Protein AF-A0A1I7SSM6-F1 (afdb_monomer_lite)

Secondary structure (DSSP, 8-state):
-----SHHHHHHHHHHHHHHHHHHHHHHHHHHHHHHHHHHHHHHHHHHHHHHHHHHHHHHHHHHHHHHHHHHHHHHHHHHHHT-TT--STHHHHHHHHHHHHHHHHHHHHHHHHHHHHHHHHHHHHHHHTT-------HHHHHHHHHT----B-TT-B-SSGGGBPTTEEEEEETTEEEEEE--BPTT-B-SSGGGBPTT-EEEEESSSSPPPEEE---GGGGGTEEEE--TT--EE-

Organism: Bursaphelenchus xylophilus (NCBI:txid6326)

Structure (mmCIF, N/CA/C/O backbone):
data_AF-A0A1I7SSM6-F1
#
_entry.id   AF-A0A1I7SSM6-F1
#
loop_
_atom_site.group_PDB
_atom_site.id
_atom_site.type_symbol
_atom_site.label_atom_id
_atom_site.label_alt_id
_atom_site.label_comp_id
_atom_site.label_asym_id
_atom_site.label_entity_id
_atom_site.label_seq_id
_atom_site.pdbx_PDB_ins_code
_atom_site.Cartn_x
_atom_site.Cartn_y
_atom_site.Cartn_z
_atom_site.occupancy
_atom_site.B_iso_or_equiv
_atom_site.auth_seq_id
_atom_site.auth_comp_id
_atom_site.auth_asym_id
_atom_site.auth_atom_id
_atom_site.pdbx_PDB_model_num
ATOM 1 N N . MET A 1 1 ? 73.522 35.238 -57.638 1.00 38.62 1 MET A N 1
ATOM 2 C CA . MET A 1 1 ? 72.335 35.509 -56.801 1.00 38.62 1 MET A CA 1
ATOM 3 C C . MET A 1 1 ? 71.438 34.287 -56.910 1.00 38.62 1 MET A C 1
ATOM 5 O O . MET A 1 1 ? 71.080 33.931 -58.020 1.00 38.62 1 MET A O 1
ATOM 9 N N . ASN A 1 2 ? 71.248 33.563 -55.804 1.00 40.09 2 ASN A N 1
ATOM 10 C CA . ASN A 1 2 ? 70.614 32.239 -55.760 1.00 40.09 2 ASN A CA 1
ATOM 11 C C . ASN A 1 2 ? 69.128 32.375 -55.390 1.00 40.09 2 ASN A C 1
ATOM 13 O O . ASN A 1 2 ? 68.819 32.710 -54.250 1.00 40.09 2 ASN A O 1
ATOM 17 N N . GLU A 1 3 ? 68.227 32.068 -56.324 1.00 48.81 3 GLU A N 1
ATOM 18 C CA . GLU A 1 3 ? 66.765 32.070 -56.141 1.00 48.81 3 GLU A CA 1
ATOM 19 C C . GLU A 1 3 ? 66.201 30.645 -55.972 1.00 48.81 3 GLU A C 1
ATOM 21 O O . GLU A 1 3 ? 65.310 30.228 -56.698 1.00 48.81 3 GLU A O 1
ATOM 26 N N . ASN A 1 4 ? 66.716 29.852 -55.027 1.00 52.53 4 ASN A N 1
ATOM 27 C CA . ASN A 1 4 ? 66.199 28.495 -54.768 1.00 52.53 4 ASN A CA 1
ATOM 28 C C . ASN A 1 4 ? 66.095 28.183 -53.267 1.00 52.53 4 ASN A C 1
ATOM 30 O O . ASN A 1 4 ? 66.588 27.160 -52.801 1.00 52.53 4 ASN A O 1
ATOM 34 N N . LEU A 1 5 ? 65.459 29.071 -52.495 1.00 51.00 5 LEU A N 1
ATOM 35 C CA . LEU A 1 5 ? 65.213 28.864 -51.060 1.00 51.00 5 LEU A CA 1
ATOM 36 C C . LEU A 1 5 ? 63.747 28.787 -50.555 1.00 51.00 5 LEU A C 1
ATOM 38 O O . LEU A 1 5 ? 63.600 28.712 -49.341 1.00 51.00 5 LEU A O 1
ATOM 42 N N . PRO A 1 6 ? 62.653 28.727 -51.356 1.00 53.62 6 PRO A N 1
ATOM 43 C CA . PRO A 1 6 ? 61.310 28.589 -50.771 1.00 53.62 6 PRO A CA 1
ATOM 44 C C . PRO A 1 6 ? 60.706 27.170 -50.827 1.00 53.62 6 PRO A C 1
ATOM 46 O O . PRO A 1 6 ? 59.636 26.951 -50.261 1.00 53.62 6 PRO A O 1
ATOM 49 N N . LEU A 1 7 ? 61.331 26.195 -51.503 1.00 50.06 7 LEU A N 1
ATOM 50 C CA . LEU A 1 7 ? 60.703 24.876 -51.701 1.00 50.06 7 LEU A CA 1
ATOM 51 C C . LEU A 1 7 ? 60.911 23.907 -50.523 1.00 50.06 7 LEU A C 1
ATOM 53 O O . LEU A 1 7 ? 60.037 23.091 -50.238 1.00 50.06 7 LEU A O 1
ATOM 57 N N . TYR A 1 8 ? 62.044 24.003 -49.820 1.00 47.47 8 TYR A N 1
ATOM 58 C CA . TYR A 1 8 ? 62.412 23.045 -48.769 1.00 47.47 8 TYR A CA 1
ATOM 59 C C . TYR A 1 8 ? 61.619 23.261 -47.468 1.00 47.47 8 TYR A C 1
ATOM 61 O O . TYR A 1 8 ? 61.160 22.296 -46.858 1.00 47.47 8 TYR A O 1
ATOM 69 N N . ASP A 1 9 ? 61.356 24.518 -47.095 1.00 49.53 9 ASP A N 1
ATOM 70 C CA . ASP A 1 9 ? 60.581 24.855 -45.890 1.00 49.53 9 ASP A CA 1
ATOM 71 C C . ASP A 1 9 ? 59.090 24.508 -46.015 1.00 49.53 9 ASP A C 1
ATOM 73 O O . ASP A 1 9 ? 58.447 24.152 -45.024 1.00 49.53 9 ASP A O 1
ATOM 77 N N . ARG A 1 10 ? 58.538 24.519 -47.236 1.00 51.97 10 ARG A N 1
ATOM 78 C CA . ARG A 1 10 ? 57.153 24.087 -47.489 1.00 51.97 10 ARG A CA 1
ATOM 79 C C . ARG A 1 10 ? 56.983 22.578 -47.303 1.00 51.97 10 ARG A C 1
ATOM 81 O O . ARG A 1 10 ? 56.059 22.143 -46.625 1.00 51.97 10 ARG A O 1
ATOM 88 N N . ILE A 1 11 ? 57.926 21.788 -47.819 1.00 51.75 11 ILE A N 1
ATOM 89 C CA . ILE A 1 11 ? 57.902 20.321 -47.708 1.00 51.75 11 ILE A CA 1
ATOM 90 C C . ILE A 1 11 ? 58.136 19.875 -46.251 1.00 51.75 11 ILE A C 1
ATOM 92 O O . ILE A 1 11 ? 57.480 18.946 -45.772 1.00 51.75 11 ILE A O 1
ATOM 96 N N . LEU A 1 12 ? 59.014 20.561 -45.507 1.00 46.94 12 LEU A N 1
ATOM 97 C CA . LEU A 1 12 ? 59.258 20.270 -44.087 1.00 46.94 12 LEU A CA 1
ATOM 98 C C . LEU A 1 12 ? 58.057 20.628 -43.188 1.00 46.94 12 LEU A C 1
ATOM 100 O O . LEU A 1 12 ? 57.810 19.944 -42.190 1.00 46.94 12 LEU A O 1
ATOM 104 N N . GLY A 1 13 ? 57.302 21.676 -43.539 1.00 55.00 13 GLY A N 1
ATOM 105 C CA . GLY A 1 13 ? 56.057 22.062 -42.867 1.00 55.00 13 GLY A CA 1
ATOM 106 C C . GLY A 1 13 ? 54.943 21.026 -43.041 1.00 55.00 13 GLY A C 1
ATOM 107 O O . GLY A 1 13 ? 54.320 20.620 -42.055 1.00 55.00 13 GLY A O 1
ATOM 108 N N . ASP A 1 14 ? 54.762 20.517 -44.260 1.00 52.28 14 ASP A N 1
ATOM 109 C CA . ASP A 1 14 ? 53.726 19.527 -44.581 1.00 52.28 14 ASP A CA 1
ATOM 110 C C . ASP A 1 14 ? 54.013 18.142 -43.964 1.00 52.28 14 ASP A C 1
ATOM 112 O O . ASP A 1 14 ? 53.099 17.467 -43.476 1.00 52.28 14 ASP A O 1
ATOM 116 N N . MET A 1 15 ? 55.284 17.729 -43.869 1.00 54.12 15 MET A N 1
ATOM 117 C CA . MET A 1 15 ? 55.660 16.491 -43.160 1.00 54.12 15 MET A CA 1
ATOM 118 C C . MET A 1 15 ? 55.430 16.572 -41.640 1.00 54.12 15 MET A C 1
ATOM 120 O O . MET A 1 15 ? 55.096 15.580 -40.983 1.00 54.12 15 MET A O 1
ATOM 124 N N . ARG A 1 16 ? 55.568 17.762 -41.045 1.00 56.22 16 ARG A N 1
ATOM 125 C CA . ARG A 1 16 ? 55.257 17.965 -39.623 1.00 56.22 16 ARG A CA 1
ATOM 126 C C . ARG A 1 16 ? 53.749 17.994 -39.391 1.00 56.22 16 ARG A C 1
ATOM 128 O O . ARG A 1 16 ? 53.272 17.320 -38.485 1.00 56.22 16 ARG A O 1
ATOM 135 N N . ALA A 1 17 ? 52.983 18.677 -40.238 1.00 58.75 17 ALA A N 1
ATOM 136 C CA . ALA A 1 17 ? 51.525 18.725 -40.120 1.00 58.75 17 ALA A CA 1
ATOM 137 C C . ALA A 1 17 ? 50.878 17.331 -40.245 1.00 58.75 17 ALA A C 1
ATOM 139 O O . ALA A 1 17 ? 50.005 16.970 -39.454 1.00 58.75 17 ALA A O 1
ATOM 140 N N . THR A 1 18 ? 51.353 16.509 -41.183 1.00 62.12 18 THR A N 1
ATOM 141 C CA . THR A 1 18 ? 50.859 15.134 -41.374 1.00 62.12 18 THR A CA 1
ATOM 142 C C . THR A 1 18 ? 51.219 14.205 -40.212 1.00 62.12 18 THR A C 1
ATOM 144 O O . THR A 1 18 ? 50.383 13.400 -39.795 1.00 62.12 18 THR A O 1
ATOM 147 N N . SER A 1 19 ? 52.408 14.348 -39.616 1.00 63.44 19 SER A N 1
ATOM 148 C CA . SER A 1 19 ? 52.792 13.557 -38.436 1.00 63.44 19 SER A CA 1
ATOM 149 C C . SER A 1 19 ? 51.998 13.939 -37.177 1.00 63.44 19 SER A C 1
ATOM 151 O O . SER A 1 19 ? 51.556 13.046 -36.451 1.00 63.44 19 SER A O 1
ATOM 153 N N . PHE A 1 20 ? 51.700 15.226 -36.957 1.00 65.44 20 PHE A N 1
ATOM 154 C CA . PHE A 1 20 ? 50.814 15.660 -35.867 1.00 65.44 20 PHE A CA 1
ATOM 155 C C . PHE A 1 20 ? 49.385 15.128 -36.023 1.00 65.44 20 PHE A C 1
ATOM 157 O O . PHE A 1 20 ? 48.813 14.623 -35.055 1.00 65.44 20 PHE A O 1
ATOM 164 N N . LEU A 1 21 ? 48.822 15.169 -37.234 1.00 67.62 21 LEU A N 1
ATOM 165 C CA . LEU A 1 21 ? 47.479 14.642 -37.495 1.00 67.62 21 LEU A CA 1
ATOM 166 C C . LEU A 1 21 ? 47.393 13.132 -37.248 1.00 67.62 21 LEU A C 1
ATOM 168 O O . LEU A 1 21 ? 46.422 12.670 -36.648 1.00 67.62 21 LEU A O 1
ATOM 172 N N . LEU A 1 22 ? 48.418 12.367 -37.635 1.00 67.56 22 LEU A N 1
ATOM 173 C CA . LEU A 1 22 ? 48.486 10.927 -37.378 1.00 67.56 22 LEU A CA 1
ATOM 174 C C . LEU A 1 22 ? 48.583 10.607 -35.882 1.00 67.56 22 LEU A C 1
ATOM 176 O O . LEU A 1 22 ? 47.880 9.715 -35.405 1.00 67.56 22 LEU A O 1
ATOM 180 N N . VAL A 1 23 ? 49.388 11.352 -35.120 1.00 68.62 23 VAL A N 1
ATOM 181 C CA . VAL A 1 23 ? 49.487 11.181 -33.660 1.00 68.62 23 VAL A CA 1
ATOM 182 C C . VAL A 1 23 ? 48.162 11.531 -32.976 1.00 68.62 23 VAL A C 1
ATOM 184 O O . VAL A 1 23 ? 47.699 10.773 -32.123 1.00 68.62 23 VAL A O 1
ATOM 187 N N . SER A 1 24 ? 47.492 12.615 -33.379 1.00 65.38 24 SER A N 1
ATOM 188 C CA . SER A 1 24 ? 46.163 12.966 -32.863 1.00 65.38 24 SER A CA 1
ATOM 189 C C . SER A 1 24 ? 45.103 11.908 -33.197 1.00 65.38 24 SER A C 1
ATOM 191 O O . SER A 1 24 ? 44.315 11.543 -32.323 1.00 65.38 24 SER A O 1
ATOM 193 N N . LEU A 1 25 ? 45.105 11.351 -34.413 1.00 64.81 25 LEU A N 1
ATOM 194 C CA . LEU A 1 25 ? 44.210 10.255 -34.809 1.00 64.81 25 LEU A CA 1
ATOM 195 C C . LEU A 1 25 ? 44.475 8.971 -34.014 1.00 64.81 25 LEU A C 1
ATOM 197 O O . LEU A 1 25 ? 43.527 8.329 -33.558 1.00 64.81 25 LEU A O 1
ATOM 201 N N . LEU A 1 26 ? 45.742 8.615 -33.791 1.00 64.75 26 LEU A N 1
ATOM 202 C CA . LEU A 1 26 ? 46.120 7.456 -32.980 1.00 64.75 26 LEU A CA 1
ATOM 203 C C . LEU A 1 26 ? 45.704 7.630 -31.514 1.00 64.75 26 LEU A C 1
ATOM 205 O O . LEU A 1 26 ? 45.136 6.706 -30.933 1.00 64.75 26 LEU A O 1
ATOM 209 N N . LEU A 1 27 ? 45.893 8.817 -30.931 1.00 59.47 27 LEU A N 1
ATOM 210 C CA . LEU A 1 27 ? 45.445 9.123 -29.567 1.00 59.47 27 LEU A CA 1
ATOM 211 C C . LEU A 1 27 ? 43.915 9.062 -29.429 1.00 59.47 27 LEU A C 1
ATOM 213 O O . LEU A 1 27 ? 43.407 8.563 -28.422 1.00 59.47 27 LEU A O 1
ATOM 217 N N . LEU A 1 28 ? 43.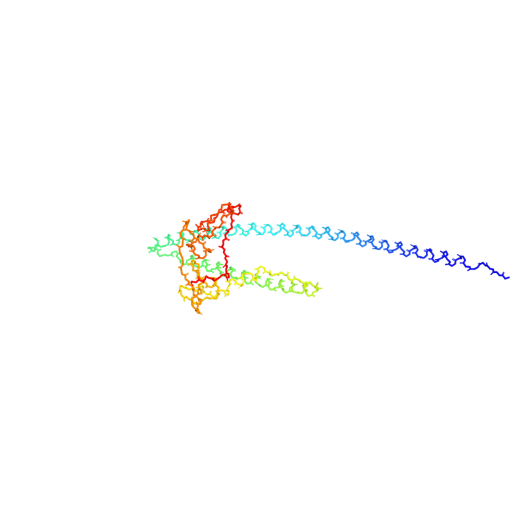161 9.501 -30.443 1.00 62.47 28 LEU A N 1
ATOM 218 C CA . LEU A 1 28 ? 41.701 9.355 -30.477 1.00 62.47 28 LEU A CA 1
ATOM 219 C C . LEU A 1 28 ? 41.271 7.882 -30.595 1.00 62.47 28 LEU A C 1
ATOM 221 O O . LEU A 1 28 ? 40.358 7.451 -29.885 1.00 62.47 28 LEU A O 1
ATOM 225 N N . PHE A 1 29 ? 41.951 7.087 -31.425 1.00 59.59 29 PHE A N 1
ATOM 226 C CA . PHE A 1 29 ? 41.673 5.655 -31.587 1.00 59.59 29 PHE A CA 1
ATOM 227 C C . PHE A 1 29 ? 41.988 4.834 -30.327 1.00 59.59 29 PHE A C 1
ATOM 229 O O . PHE A 1 29 ? 41.209 3.948 -29.956 1.00 59.59 29 PHE A O 1
ATOM 236 N N . VAL A 1 30 ? 43.102 5.126 -29.647 1.00 63.31 30 VAL A N 1
ATOM 237 C CA . VAL A 1 30 ? 43.490 4.471 -28.386 1.00 63.31 30 VAL A CA 1
ATOM 238 C C . VAL A 1 30 ? 42.480 4.803 -27.281 1.00 63.31 30 VAL A C 1
ATOM 240 O O . VAL A 1 30 ? 41.946 3.884 -26.653 1.00 63.31 30 VAL A O 1
ATOM 243 N N . ASN A 1 31 ? 42.100 6.078 -27.134 1.00 62.03 31 ASN A N 1
ATOM 244 C CA . ASN A 1 31 ? 41.061 6.505 -26.189 1.00 62.03 31 ASN A CA 1
ATOM 245 C C . ASN A 1 31 ? 39.686 5.875 -26.483 1.00 62.03 31 ASN A C 1
ATOM 247 O O . ASN A 1 31 ? 38.943 5.529 -25.561 1.00 62.03 31 ASN A O 1
ATOM 251 N N . GLY A 1 32 ? 39.332 5.685 -27.758 1.00 67.44 32 GLY A N 1
ATOM 252 C CA . GLY A 1 32 ? 38.097 5.009 -28.160 1.00 67.44 32 GLY A CA 1
ATOM 253 C C . GLY A 1 32 ? 38.053 3.534 -27.740 1.00 67.44 32 GLY A C 1
ATOM 254 O O . GLY A 1 32 ? 37.030 3.062 -27.234 1.00 67.44 32 GLY A O 1
ATOM 255 N N . LYS A 1 33 ? 39.170 2.807 -27.882 1.00 70.44 33 LYS A N 1
ATOM 256 C CA . LYS A 1 33 ? 39.272 1.394 -27.474 1.00 70.44 33 LYS A CA 1
ATOM 257 C C . LYS A 1 33 ? 39.209 1.216 -25.956 1.00 70.44 33 LYS A C 1
ATOM 259 O O . LYS A 1 33 ? 38.546 0.286 -25.492 1.00 70.44 33 LYS A O 1
ATOM 264 N N . GLU A 1 34 ? 39.843 2.092 -25.177 1.00 72.56 34 GLU A N 1
ATOM 265 C CA . GLU A 1 34 ? 39.750 2.045 -23.710 1.00 72.56 34 GLU A CA 1
ATOM 266 C C . GLU A 1 34 ? 38.336 2.343 -23.208 1.00 72.56 34 GLU A C 1
ATOM 268 O O . GLU A 1 34 ? 37.818 1.607 -22.365 1.00 72.56 34 GLU A O 1
ATOM 273 N N . ARG A 1 35 ? 37.660 3.343 -23.792 1.00 73.00 35 ARG A N 1
ATOM 274 C CA . ARG A 1 35 ? 36.251 3.643 -23.490 1.00 73.00 35 ARG A CA 1
ATOM 275 C C . ARG A 1 35 ? 35.320 2.479 -23.823 1.00 73.00 35 ARG A C 1
ATOM 277 O O . ARG A 1 35 ? 34.398 2.198 -23.065 1.00 73.00 35 ARG A O 1
ATOM 284 N N . GLN A 1 36 ? 35.562 1.753 -24.915 1.00 75.06 36 GLN A N 1
ATOM 285 C CA . GLN A 1 36 ? 34.777 0.552 -25.217 1.00 75.06 36 GLN A CA 1
ATOM 286 C C . GLN A 1 36 ? 35.022 -0.585 -24.215 1.00 75.06 36 GLN A C 1
ATOM 288 O O . GLN A 1 36 ? 34.078 -1.293 -23.856 1.00 75.06 36 GLN A O 1
ATOM 293 N N . LYS A 1 37 ? 36.262 -0.774 -23.745 1.00 79.75 37 LYS A N 1
ATOM 294 C CA . LYS A 1 37 ? 36.580 -1.774 -22.712 1.00 79.75 37 LYS A CA 1
ATOM 295 C C . LYS A 1 37 ? 35.926 -1.423 -21.373 1.00 79.75 37 LYS A C 1
ATOM 297 O O . LYS A 1 37 ? 35.321 -2.300 -20.754 1.00 79.75 37 LYS A O 1
ATOM 302 N N . SER A 1 38 ? 35.986 -0.159 -20.952 1.00 77.06 38 SER A N 1
ATOM 303 C CA . SER A 1 38 ? 35.349 0.292 -19.711 1.00 77.06 38 SER A CA 1
ATOM 304 C C . SER A 1 38 ? 33.823 0.215 -19.787 1.00 77.06 38 SER A C 1
ATOM 306 O O . SER A 1 38 ? 33.202 -0.248 -18.834 1.00 77.06 38 SER A O 1
ATOM 308 N N . LEU A 1 39 ? 33.215 0.535 -20.936 1.00 77.12 39 LEU A N 1
ATOM 309 C CA . LEU A 1 39 ? 31.772 0.386 -21.155 1.00 77.12 39 LEU A CA 1
ATOM 310 C C . LEU A 1 39 ? 31.319 -1.083 -21.077 1.00 77.12 39 LEU A C 1
ATOM 312 O O . LEU A 1 39 ? 30.299 -1.383 -20.458 1.00 77.12 39 LEU A O 1
ATOM 316 N N . LYS A 1 40 ? 32.084 -2.013 -21.670 1.00 83.19 40 LYS A N 1
ATOM 317 C CA . LYS A 1 40 ? 31.815 -3.458 -21.564 1.00 83.19 40 LYS A CA 1
ATOM 318 C C . LYS A 1 40 ? 31.910 -3.934 -20.115 1.00 83.19 40 LYS A C 1
ATOM 320 O O . LYS A 1 40 ? 31.009 -4.626 -19.654 1.00 83.19 40 LYS A O 1
ATOM 325 N N . SER A 1 41 ? 32.952 -3.515 -19.394 1.00 83.88 41 SER A N 1
ATOM 326 C CA . SER A 1 41 ? 33.132 -3.834 -17.972 1.00 83.88 41 SER A CA 1
ATOM 327 C C . SER A 1 41 ? 31.974 -3.307 -17.113 1.00 83.88 41 SER A C 1
ATOM 329 O O . SER A 1 41 ? 31.383 -4.056 -16.335 1.00 83.88 41 SER A O 1
ATOM 331 N N . LEU A 1 42 ? 31.567 -2.050 -17.324 1.00 84.00 42 LEU A N 1
ATOM 332 C CA . LEU A 1 42 ? 30.447 -1.428 -16.618 1.00 84.00 42 LEU A CA 1
ATOM 333 C C . LEU A 1 42 ? 29.119 -2.149 -16.899 1.00 84.00 42 LEU A C 1
ATOM 335 O O . LEU A 1 42 ? 28.322 -2.353 -15.987 1.00 84.00 42 LEU A O 1
ATOM 339 N N . LYS A 1 43 ? 28.889 -2.587 -18.144 1.00 85.19 43 LYS A N 1
ATOM 340 C CA . LYS A 1 43 ? 27.699 -3.366 -18.520 1.00 85.19 43 LYS A CA 1
ATOM 341 C C . LYS A 1 43 ? 27.657 -4.719 -17.804 1.00 85.19 43 LYS A C 1
ATOM 343 O O . LYS A 1 43 ? 26.596 -5.121 -17.332 1.00 85.19 43 LYS A O 1
ATOM 348 N N . THR A 1 44 ? 28.800 -5.391 -17.667 1.00 88.56 44 THR A N 1
ATOM 349 C CA . THR A 1 44 ? 28.907 -6.640 -16.898 1.00 88.56 44 THR A CA 1
ATOM 350 C C . THR A 1 44 ? 28.608 -6.414 -15.416 1.00 88.56 44 THR A C 1
ATOM 352 O O . THR A 1 44 ? 27.835 -7.171 -14.833 1.00 88.56 44 THR A O 1
ATOM 355 N N . GLN A 1 45 ? 29.142 -5.343 -14.818 1.00 88.12 45 GLN A N 1
ATOM 356 C CA . GLN A 1 45 ? 28.845 -4.978 -13.426 1.00 88.12 45 GLN A CA 1
ATOM 357 C C . GLN A 1 45 ? 27.362 -4.644 -13.218 1.00 88.12 45 GLN A C 1
ATOM 359 O O . GLN A 1 45 ? 26.772 -5.051 -12.220 1.00 88.12 45 GLN A O 1
ATOM 364 N N . L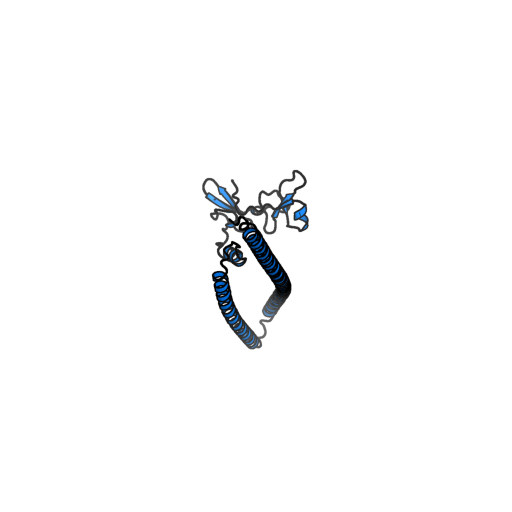EU A 1 46 ? 26.736 -3.939 -14.166 1.00 85.75 46 LEU A N 1
ATOM 365 C CA . LEU A 1 46 ? 25.313 -3.607 -14.107 1.00 85.75 46 LEU A CA 1
ATOM 366 C C . LEU A 1 46 ? 24.439 -4.870 -14.122 1.00 85.75 46 LEU A C 1
ATOM 368 O O . LEU A 1 46 ? 23.499 -4.972 -13.336 1.00 85.75 46 LEU A O 1
ATOM 372 N N . ASN A 1 47 ? 24.772 -5.836 -14.982 1.00 87.44 47 ASN A N 1
ATOM 373 C CA . ASN A 1 47 ? 24.068 -7.116 -15.044 1.00 87.44 47 ASN A CA 1
ATOM 374 C C . ASN A 1 47 ? 24.235 -7.907 -13.741 1.00 87.44 47 ASN A C 1
ATOM 376 O O . ASN A 1 47 ? 23.242 -8.355 -13.182 1.00 87.44 47 ASN A O 1
ATOM 380 N N . GLN A 1 48 ? 25.452 -7.974 -13.192 1.00 88.62 48 GLN A N 1
ATOM 381 C CA . GLN A 1 48 ? 25.687 -8.622 -11.898 1.00 88.62 48 GLN A CA 1
ATOM 382 C C . GLN A 1 48 ? 24.859 -7.988 -10.776 1.00 88.62 48 GLN A C 1
ATOM 384 O O . GLN A 1 48 ? 24.240 -8.703 -9.999 1.00 88.62 48 GLN A O 1
ATOM 389 N N . ILE A 1 49 ? 24.798 -6.653 -10.703 1.00 87.12 49 ILE A N 1
ATOM 390 C CA . ILE A 1 49 ? 23.981 -5.946 -9.703 1.00 87.12 49 ILE A CA 1
ATOM 391 C C . ILE A 1 49 ? 22.492 -6.250 -9.892 1.00 87.12 49 ILE A C 1
ATOM 393 O O . ILE A 1 49 ? 21.770 -6.406 -8.905 1.00 87.12 49 ILE A O 1
ATOM 397 N N . LYS A 1 50 ? 22.025 -6.327 -11.142 1.00 90.75 50 LYS A N 1
ATOM 398 C CA . LYS A 1 50 ? 20.638 -6.668 -11.459 1.00 90.75 50 LYS A CA 1
ATOM 399 C C . LYS A 1 50 ? 20.283 -8.066 -10.941 1.00 90.75 50 LYS A C 1
ATOM 401 O O . LYS A 1 50 ? 19.287 -8.195 -10.228 1.00 90.75 50 LYS A O 1
ATOM 406 N N . ASP A 1 51 ? 21.125 -9.059 -11.208 1.00 91.38 51 ASP A N 1
ATOM 407 C CA . ASP A 1 51 ? 20.929 -10.439 -10.744 1.00 91.38 51 ASP A CA 1
ATOM 408 C C . ASP A 1 51 ? 20.921 -10.512 -9.205 1.00 91.38 51 ASP A C 1
ATOM 410 O O . ASP A 1 51 ? 20.076 -11.165 -8.586 1.00 91.38 51 ASP A O 1
ATOM 414 N N . ASP A 1 52 ? 21.805 -9.744 -8.564 1.00 90.81 52 ASP A N 1
ATOM 415 C CA . ASP A 1 52 ? 21.906 -9.637 -7.108 1.00 90.81 52 ASP A CA 1
ATOM 416 C C . ASP A 1 52 ? 20.638 -9.036 -6.467 1.00 90.81 52 ASP A C 1
ATOM 418 O O . ASP A 1 52 ? 20.220 -9.430 -5.369 1.00 90.81 52 ASP A O 1
ATOM 422 N N . ILE A 1 53 ? 20.009 -8.068 -7.144 1.00 88.75 53 ILE A N 1
ATOM 423 C CA . ILE A 1 53 ? 18.737 -7.459 -6.732 1.00 88.75 53 ILE A CA 1
ATOM 424 C C . ILE A 1 53 ? 17.592 -8.460 -6.882 1.00 88.75 53 ILE A C 1
ATOM 426 O O . ILE A 1 53 ? 16.789 -8.597 -5.954 1.00 88.75 53 ILE A O 1
ATOM 430 N N . GLU A 1 54 ? 17.518 -9.177 -8.003 1.00 89.62 54 GLU A N 1
ATOM 431 C CA . GLU A 1 54 ? 16.488 -10.195 -8.238 1.00 89.62 54 GLU A CA 1
ATOM 432 C C . GLU A 1 54 ? 16.554 -11.311 -7.184 1.00 89.62 54 GLU A C 1
ATOM 434 O O . GLU A 1 54 ? 15.530 -11.666 -6.583 1.00 89.62 54 GLU A O 1
ATOM 439 N N . LEU A 1 55 ? 17.761 -11.772 -6.842 1.00 93.31 55 LEU A N 1
ATOM 440 C CA . LEU A 1 55 ? 17.973 -12.763 -5.787 1.00 93.31 55 LEU A CA 1
ATOM 441 C C . LEU A 1 55 ? 17.519 -12.250 -4.409 1.00 93.31 55 LEU A C 1
ATOM 443 O O . LEU A 1 55 ? 16.818 -12.951 -3.668 1.00 93.31 55 LEU A O 1
ATOM 447 N N . LYS A 1 56 ? 17.871 -11.006 -4.055 1.00 91.44 56 LYS A N 1
ATOM 448 C CA . LYS A 1 56 ? 17.457 -10.384 -2.782 1.00 91.44 56 LYS A CA 1
ATOM 449 C C . LYS A 1 56 ? 15.943 -10.182 -2.707 1.00 91.44 56 LYS A C 1
ATOM 451 O O . LYS A 1 56 ? 15.361 -10.396 -1.641 1.00 91.44 56 LYS A O 1
ATOM 456 N N . LEU A 1 57 ? 15.292 -9.823 -3.814 1.00 89.62 57 LEU A N 1
ATOM 457 C CA . LEU A 1 57 ? 13.834 -9.701 -3.894 1.00 89.62 57 LEU A CA 1
ATOM 458 C C . LEU A 1 57 ? 13.137 -11.052 -3.715 1.00 89.62 57 LEU A C 1
ATOM 460 O O . LEU A 1 57 ? 12.149 -11.129 -2.982 1.00 89.62 57 LEU A O 1
ATOM 464 N N . SER A 1 58 ? 13.665 -12.116 -4.323 1.00 91.06 58 SER A N 1
ATOM 465 C CA . SER A 1 58 ? 13.157 -13.478 -4.124 1.00 91.06 58 SER A CA 1
ATOM 466 C C . SER A 1 58 ? 13.250 -13.899 -2.651 1.00 91.06 58 SER A C 1
ATOM 468 O O . SER A 1 58 ? 12.257 -14.311 -2.043 1.00 91.06 58 SER A O 1
ATOM 470 N N . ARG A 1 59 ? 14.402 -13.655 -2.011 1.00 93.06 59 ARG A N 1
ATOM 471 C CA . ARG A 1 59 ? 14.596 -13.937 -0.580 1.00 93.06 59 ARG A CA 1
ATOM 472 C C . ARG A 1 59 ? 13.658 -13.126 0.319 1.00 93.06 59 ARG A C 1
ATOM 474 O O . ARG A 1 59 ? 13.131 -13.664 1.290 1.00 93.06 59 ARG A O 1
ATOM 481 N N . LEU A 1 60 ? 13.408 -11.855 -0.002 1.00 90.19 60 LEU A N 1
ATOM 482 C CA . LEU A 1 60 ? 12.448 -11.018 0.728 1.00 90.19 60 LEU A CA 1
ATOM 483 C C . LEU A 1 60 ? 11.012 -11.539 0.610 1.00 90.19 60 LEU A C 1
ATOM 485 O O . LEU A 1 60 ? 10.291 -11.545 1.609 1.00 90.19 60 LEU A O 1
ATOM 489 N N . LYS A 1 61 ? 10.593 -11.999 -0.576 1.00 92.69 61 LYS A N 1
ATOM 490 C CA . LYS A 1 61 ? 9.278 -12.635 -0.762 1.00 92.69 61 LYS A CA 1
ATOM 491 C C . LYS A 1 61 ? 9.151 -13.892 0.101 1.00 92.69 61 LYS A C 1
ATOM 493 O O . LYS A 1 61 ? 8.146 -14.037 0.793 1.00 92.69 61 LYS A O 1
ATOM 498 N N . SER A 1 62 ? 10.186 -14.734 0.126 1.00 91.56 62 SER A N 1
ATOM 499 C CA . SER A 1 62 ? 10.229 -15.933 0.974 1.00 91.56 62 SER A CA 1
ATOM 500 C C . SER A 1 62 ? 10.091 -15.590 2.460 1.00 91.56 62 SER A C 1
ATOM 502 O O . SER A 1 62 ? 9.210 -16.120 3.130 1.00 91.56 62 SER A O 1
ATOM 504 N N . LEU A 1 63 ? 10.891 -14.644 2.967 1.00 90.50 63 LEU A N 1
ATOM 505 C CA . LEU A 1 63 ? 10.830 -14.212 4.371 1.00 90.50 63 LEU A CA 1
ATOM 506 C C . LEU A 1 63 ? 9.470 -13.606 4.740 1.00 90.50 63 LEU A C 1
ATOM 508 O O . LEU A 1 63 ? 8.980 -13.786 5.852 1.00 90.50 63 LEU A O 1
ATOM 512 N N . ARG A 1 64 ? 8.827 -12.890 3.811 1.00 91.25 64 ARG A N 1
ATOM 513 C CA . ARG A 1 64 ? 7.492 -12.325 4.036 1.00 91.25 64 ARG A CA 1
ATOM 514 C C . ARG A 1 64 ? 6.432 -13.412 4.188 1.00 91.25 64 ARG A C 1
ATOM 516 O O . ARG A 1 64 ? 5.521 -13.251 4.996 1.00 91.25 64 ARG A O 1
ATOM 523 N N . ASN A 1 65 ? 6.548 -14.494 3.423 1.00 90.62 65 ASN A N 1
ATOM 524 C CA . ASN A 1 65 ? 5.666 -15.647 3.555 1.00 90.62 65 ASN A CA 1
ATOM 525 C C . ASN A 1 65 ? 5.925 -16.389 4.869 1.00 90.62 65 ASN A C 1
ATOM 527 O O . ASN A 1 65 ? 4.971 -16.665 5.583 1.00 90.62 65 ASN A O 1
ATOM 531 N N . GLU A 1 66 ? 7.187 -16.585 5.253 1.00 92.88 66 GLU A N 1
ATOM 532 C CA . GLU A 1 66 ? 7.550 -17.187 6.543 1.00 92.88 66 GLU A CA 1
ATOM 533 C C . GLU A 1 66 ? 6.974 -16.395 7.732 1.00 92.88 66 GLU A C 1
ATOM 535 O O . GLU A 1 66 ? 6.383 -16.975 8.637 1.00 92.88 66 GLU A O 1
ATOM 540 N N . ILE A 1 67 ? 7.034 -15.056 7.698 1.00 90.44 67 ILE A N 1
ATOM 541 C CA . ILE A 1 67 ? 6.404 -14.199 8.720 1.00 90.44 67 ILE A CA 1
ATOM 542 C C . ILE A 1 67 ? 4.881 -14.379 8.753 1.00 90.44 67 ILE A C 1
ATOM 544 O O . ILE A 1 67 ? 4.291 -14.380 9.833 1.00 90.44 67 ILE A O 1
ATOM 548 N N . ARG A 1 68 ? 4.222 -14.509 7.594 1.00 90.50 68 ARG A N 1
ATOM 549 C CA . ARG A 1 68 ? 2.770 -14.751 7.547 1.00 90.50 68 ARG A CA 1
ATOM 550 C C . ARG A 1 68 ? 2.418 -16.088 8.189 1.00 90.50 68 ARG A C 1
ATOM 552 O O . ARG A 1 68 ? 1.511 -16.110 9.015 1.00 90.50 68 ARG A O 1
ATOM 559 N N . THR A 1 69 ? 3.156 -17.145 7.860 1.00 90.75 69 THR A N 1
ATOM 560 C CA . THR A 1 69 ? 2.963 -18.478 8.441 1.00 90.75 69 THR A CA 1
ATOM 561 C C . THR A 1 69 ? 3.187 -18.452 9.951 1.00 90.75 69 THR A C 1
ATOM 563 O O . THR A 1 69 ? 2.303 -18.847 10.703 1.00 90.75 69 THR A O 1
ATOM 566 N N . LEU A 1 70 ? 4.297 -17.868 10.416 1.00 89.06 70 LEU A N 1
ATOM 567 C CA . LEU A 1 70 ? 4.590 -17.745 11.847 1.00 89.06 70 LEU A CA 1
ATOM 568 C C . LEU A 1 70 ? 3.531 -16.926 12.597 1.00 89.06 70 LEU A C 1
ATOM 570 O O . LEU A 1 70 ? 3.178 -17.266 13.721 1.00 89.06 70 LEU A O 1
ATOM 574 N N . ASN A 1 71 ? 2.990 -15.865 11.994 1.00 86.19 71 ASN A N 1
ATOM 575 C CA . ASN A 1 71 ? 1.909 -15.087 12.605 1.00 86.19 71 ASN A CA 1
ATOM 576 C C . ASN A 1 71 ? 0.590 -15.871 12.676 1.00 86.19 71 ASN A C 1
ATOM 578 O O . ASN A 1 71 ? -0.142 -15.729 13.655 1.00 86.19 71 ASN A O 1
ATOM 582 N N . GLN A 1 72 ? 0.282 -16.693 11.670 1.00 87.19 72 GLN A N 1
ATOM 583 C CA . GLN A 1 72 ? -0.874 -17.592 11.710 1.00 87.19 72 GLN A CA 1
ATOM 584 C C . GLN A 1 72 ? -0.706 -18.664 12.794 1.00 87.19 72 GLN A C 1
ATOM 586 O O . GLN A 1 72 ? -1.621 -18.865 13.588 1.00 87.19 72 GLN A O 1
ATOM 591 N N . GLU A 1 73 ? 0.471 -19.284 12.897 1.00 87.44 73 GLU A N 1
ATOM 592 C CA . GLU A 1 73 ? 0.793 -20.237 13.966 1.00 87.44 73 GLU A CA 1
ATOM 593 C C . GLU A 1 73 ? 0.706 -19.599 15.356 1.00 87.44 73 GLU A C 1
ATOM 595 O O . GLU A 1 73 ? 0.187 -20.209 16.288 1.00 87.44 73 GLU A O 1
ATOM 600 N N . LEU A 1 74 ? 1.168 -18.354 15.506 1.00 85.06 74 LEU A N 1
ATOM 601 C CA . LEU A 1 74 ? 1.090 -17.614 16.765 1.00 85.06 74 LEU A CA 1
ATOM 602 C C . LEU A 1 74 ? -0.367 -17.315 17.141 1.00 85.06 74 LEU A C 1
ATOM 604 O O . LEU A 1 74 ? -0.739 -17.477 18.301 1.00 85.06 74 LEU A O 1
ATOM 608 N N . LYS A 1 75 ? -1.213 -16.956 16.166 1.00 82.44 75 LYS A N 1
ATOM 609 C 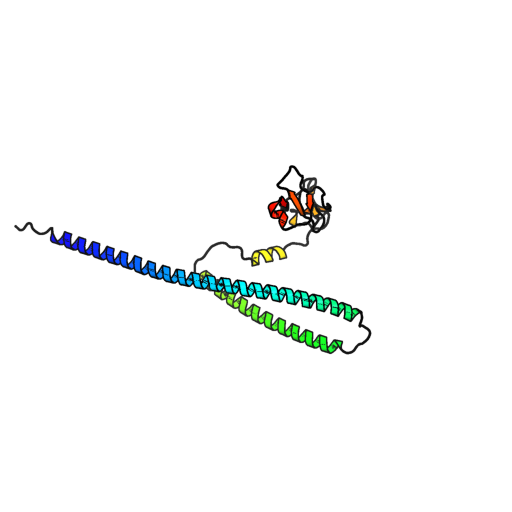CA . LYS A 1 75 ? -2.652 -16.768 16.390 1.00 82.44 75 LYS A CA 1
ATOM 610 C C . LYS A 1 75 ? -3.326 -18.071 16.840 1.00 82.44 75 LYS A C 1
ATOM 612 O O . LYS A 1 75 ? -4.011 -18.064 17.857 1.00 82.44 75 LYS A O 1
ATOM 617 N N . LEU A 1 76 ? -3.056 -19.183 16.153 1.00 82.69 76 LEU A N 1
ATOM 618 C CA . LEU A 1 76 ? -3.582 -20.506 16.515 1.00 82.69 76 LEU A CA 1
ATOM 619 C C . LEU A 1 76 ? -3.080 -20.977 17.887 1.00 82.69 76 LEU A C 1
ATOM 621 O O . LEU A 1 76 ? -3.829 -21.594 18.640 1.00 82.69 76 LEU A O 1
ATOM 625 N N . ASN A 1 77 ? -1.827 -20.685 18.241 1.00 76.38 77 ASN A N 1
ATOM 626 C CA . ASN A 1 77 ? -1.283 -21.016 19.556 1.00 76.38 77 ASN A CA 1
ATOM 627 C C . ASN A 1 77 ? -1.886 -20.155 20.666 1.00 76.38 77 ASN A C 1
ATOM 629 O O . ASN A 1 77 ? -2.172 -20.699 21.723 1.00 76.38 77 ASN A O 1
ATOM 633 N N . ASN A 1 78 ? -2.141 -18.866 20.434 1.00 75.62 78 ASN A N 1
ATOM 634 C CA . ASN A 1 78 ? -2.838 -18.013 21.402 1.00 75.62 78 ASN A CA 1
ATOM 635 C C . ASN A 1 78 ? -4.297 -18.454 21.602 1.00 75.62 78 ASN A C 1
ATOM 637 O O . ASN A 1 78 ? -4.785 -18.452 22.729 1.00 75.62 78 ASN A O 1
ATOM 641 N N . GLU A 1 79 ? -4.985 -18.870 20.533 1.00 71.56 79 GLU A N 1
ATOM 642 C CA . GLU A 1 79 ? -6.327 -19.463 20.621 1.00 71.56 79 GLU A CA 1
ATOM 643 C C . GLU A 1 79 ? -6.294 -20.792 21.402 1.00 71.56 79 GLU A C 1
ATOM 645 O O . GLU A 1 79 ? -7.123 -21.014 22.283 1.00 71.56 79 GLU A O 1
ATOM 650 N N . LYS A 1 80 ? -5.274 -21.637 21.183 1.00 68.06 80 LYS A N 1
ATOM 651 C CA . LYS A 1 80 ? -5.034 -22.845 21.995 1.00 68.06 80 LYS A CA 1
ATOM 652 C C . LYS A 1 80 ? -4.655 -22.536 23.449 1.00 68.06 80 LYS A C 1
ATOM 654 O O . LYS A 1 80 ? -5.003 -23.321 24.324 1.00 68.06 80 LYS A O 1
ATOM 659 N N . GLU A 1 81 ? -3.959 -21.432 23.723 1.00 59.59 81 GLU A N 1
ATOM 660 C CA . GLU A 1 81 ? -3.574 -21.003 25.078 1.00 59.59 81 GLU A CA 1
ATOM 661 C C . GLU A 1 81 ? -4.785 -20.451 25.851 1.00 59.59 81 GLU A C 1
ATOM 663 O O . GLU A 1 81 ? -4.946 -20.764 27.028 1.00 59.59 81 GLU A O 1
ATOM 668 N N . MET A 1 82 ? -5.705 -19.744 25.179 1.00 56.53 82 MET A N 1
ATOM 669 C CA . MET A 1 82 ? -7.007 -19.351 25.746 1.00 56.53 82 MET A CA 1
ATOM 670 C C . MET A 1 82 ? -7.861 -20.564 26.152 1.00 56.53 82 MET A C 1
ATOM 672 O O . MET A 1 82 ? -8.565 -20.502 27.156 1.00 56.53 82 MET A O 1
ATOM 676 N N . LEU A 1 83 ? -7.734 -21.689 25.438 1.00 55.78 83 LEU A N 1
ATOM 677 C CA . LEU A 1 83 ? -8.356 -22.976 25.782 1.00 55.78 83 LEU A CA 1
ATOM 678 C C . LEU A 1 83 ? -7.577 -23.795 26.839 1.00 55.78 83 LEU A C 1
ATOM 680 O O . LEU A 1 83 ? -8.126 -24.746 27.387 1.00 55.78 83 LEU A O 1
ATOM 684 N N . ARG A 1 84 ? -6.315 -23.452 27.149 1.00 49.06 84 ARG A N 1
ATOM 685 C CA . ARG A 1 84 ? -5.416 -24.209 28.054 1.00 49.06 84 ARG A CA 1
ATOM 686 C C . ARG A 1 84 ? -5.016 -23.470 29.336 1.00 49.06 84 ARG A C 1
ATOM 688 O O . ARG A 1 84 ? -4.071 -23.883 30.006 1.00 49.06 84 ARG A O 1
ATOM 695 N N . ASN A 1 85 ? -5.763 -22.457 29.766 1.00 49.50 85 ASN A N 1
ATOM 696 C CA . ASN A 1 85 ? -5.579 -21.835 31.088 1.00 49.50 85 ASN A CA 1
ATOM 697 C C . ASN A 1 85 ? -6.114 -22.694 32.260 1.00 49.50 85 ASN A C 1
ATOM 699 O O . ASN A 1 85 ? -6.651 -22.166 33.228 1.00 49.50 85 ASN A O 1
ATOM 703 N N . VAL A 1 86 ? -5.924 -24.018 32.194 1.00 53.03 86 VAL A N 1
ATOM 704 C CA . VAL A 1 86 ? -6.192 -24.958 33.298 1.00 53.03 86 VAL A CA 1
ATOM 705 C C . VAL A 1 86 ? -4.914 -25.580 33.876 1.00 53.03 86 VAL A C 1
ATOM 707 O O . VAL A 1 86 ? -4.960 -26.062 35.001 1.00 53.03 86 VAL A O 1
ATOM 710 N N . THR A 1 87 ? -3.737 -25.518 33.239 1.00 44.94 87 THR A N 1
ATOM 711 C CA . THR A 1 87 ? -2.541 -26.159 33.833 1.00 44.94 87 THR A CA 1
ATOM 712 C C . THR A 1 87 ? -1.268 -25.314 33.775 1.00 44.94 87 THR A C 1
ATOM 714 O O . THR A 1 87 ? -0.570 -25.171 32.773 1.00 44.94 87 THR A O 1
ATOM 717 N N . ILE A 1 88 ? -0.971 -24.745 34.941 1.00 55.03 88 ILE A N 1
ATOM 718 C CA . ILE A 1 88 ? 0.169 -23.902 35.288 1.00 55.03 88 ILE A CA 1
ATOM 719 C C . ILE A 1 88 ? 1.398 -24.793 35.543 1.00 55.03 88 ILE A C 1
ATOM 721 O O . ILE A 1 88 ? 1.469 -25.421 36.590 1.00 55.03 88 ILE A O 1
ATOM 725 N N . SER A 1 89 ? 2.390 -24.811 34.640 1.00 51.69 89 SER A N 1
ATOM 726 C CA . SER A 1 89 ? 3.821 -25.004 34.999 1.00 51.69 89 SER A CA 1
ATOM 727 C C . SER A 1 89 ? 4.814 -24.786 33.836 1.00 51.69 89 SER A C 1
ATOM 729 O O . SER A 1 89 ? 5.933 -24.334 34.078 1.00 51.69 89 SER A O 1
ATOM 731 N N . GLU A 1 90 ? 4.427 -24.965 32.565 1.00 53.59 90 GLU A N 1
ATOM 732 C CA . GLU A 1 90 ? 5.370 -24.882 31.421 1.00 53.59 90 GLU A CA 1
ATOM 733 C C . GLU A 1 90 ? 5.674 -23.445 30.914 1.00 53.59 90 GLU A C 1
ATOM 735 O O . GLU A 1 90 ? 6.680 -23.192 30.239 1.00 53.59 90 GLU A O 1
ATOM 740 N N . SER A 1 91 ? 4.861 -22.452 31.299 1.00 57.22 91 SER A N 1
ATOM 741 C CA . SER A 1 91 ? 4.889 -21.070 30.769 1.00 57.22 91 SER A CA 1
ATOM 742 C C . SER A 1 91 ? 6.179 -20.279 31.080 1.00 57.22 91 SER A C 1
ATOM 744 O O . SER A 1 91 ? 6.586 -19.393 30.318 1.00 57.22 91 SER A O 1
ATOM 746 N N . LYS A 1 92 ? 6.891 -20.589 32.176 1.00 58.56 92 LYS A N 1
ATOM 747 C CA . LYS A 1 92 ? 8.086 -19.818 32.591 1.00 58.56 92 LYS A CA 1
ATOM 748 C C . LYS A 1 92 ? 9.315 -20.105 31.714 1.00 58.56 92 LYS A C 1
ATOM 750 O O . LYS A 1 92 ? 10.078 -19.185 31.401 1.00 58.56 92 LYS A O 1
ATOM 755 N N . GLY A 1 93 ? 9.493 -21.352 31.269 1.00 61.22 93 GLY A N 1
ATOM 756 C CA . GLY A 1 93 ? 10.629 -21.763 30.435 1.00 61.22 93 GLY A CA 1
ATOM 757 C C . GLY A 1 93 ? 10.551 -21.214 29.009 1.00 61.22 93 GLY A C 1
ATOM 758 O O . GLY A 1 93 ? 11.553 -20.738 28.464 1.00 61.22 93 GLY A O 1
ATOM 759 N N . PHE A 1 94 ? 9.350 -21.206 28.426 1.00 67.50 94 PHE A N 1
ATOM 760 C CA . PHE A 1 94 ? 9.110 -20.666 27.089 1.00 67.50 94 PHE A CA 1
ATOM 761 C C . PHE A 1 94 ? 9.329 -19.149 27.040 1.00 67.50 94 PHE A C 1
ATOM 763 O O . PHE A 1 94 ? 10.093 -18.659 26.203 1.00 67.50 94 PHE A O 1
ATOM 770 N N . LYS A 1 95 ? 8.784 -18.406 28.015 1.00 68.12 95 LYS A N 1
ATOM 771 C CA . LYS A 1 95 ? 8.985 -16.950 28.133 1.00 68.12 95 LYS A CA 1
ATOM 772 C C . LYS A 1 95 ? 10.469 -16.570 28.228 1.00 68.12 95 LYS A C 1
ATOM 774 O O . LYS A 1 95 ? 10.893 -15.603 27.593 1.00 68.12 95 LYS A O 1
ATOM 779 N N . LYS A 1 96 ? 11.289 -17.350 28.948 1.00 77.81 96 LYS A N 1
ATOM 780 C CA . LYS A 1 96 ? 12.747 -17.131 29.043 1.00 77.81 96 LYS A CA 1
ATOM 781 C C . LYS A 1 96 ? 13.461 -17.369 27.703 1.00 77.81 96 LYS A C 1
ATOM 783 O O . LYS A 1 96 ? 14.310 -16.564 27.318 1.00 77.81 96 LYS A O 1
ATOM 788 N N . ARG A 1 97 ? 13.093 -18.418 26.953 1.00 78.81 97 ARG A N 1
ATOM 789 C CA . ARG A 1 97 ? 13.657 -18.689 25.612 1.00 78.81 97 ARG A CA 1
ATOM 790 C C . ARG A 1 97 ? 13.278 -17.608 24.599 1.00 78.81 97 ARG A C 1
ATOM 792 O O . ARG A 1 97 ? 14.146 -17.150 23.856 1.00 78.81 97 ARG A O 1
ATOM 799 N N . ILE A 1 98 ? 12.020 -17.163 24.602 1.00 75.75 98 ILE A N 1
ATOM 800 C CA . ILE A 1 98 ? 11.537 -16.069 23.746 1.00 75.75 98 ILE A CA 1
ATOM 801 C C . ILE A 1 98 ? 12.302 -14.776 24.054 1.00 75.75 98 ILE A C 1
ATOM 803 O O . ILE A 1 98 ? 12.837 -14.146 23.142 1.00 75.75 98 ILE A O 1
ATOM 807 N N . ARG A 1 99 ? 12.456 -14.423 25.336 1.00 80.88 99 ARG A N 1
ATOM 808 C CA . ARG A 1 99 ? 13.197 -13.226 25.762 1.00 80.88 99 ARG A CA 1
ATOM 809 C C . ARG A 1 99 ? 14.655 -13.244 25.292 1.00 80.88 99 ARG A C 1
ATOM 811 O O . ARG A 1 99 ? 15.149 -12.246 24.775 1.00 80.88 99 ARG A O 1
ATOM 818 N N . ASN A 1 100 ? 15.327 -14.390 25.390 1.00 85.88 100 ASN A N 1
ATOM 819 C CA . ASN A 1 100 ? 16.706 -14.531 24.917 1.00 85.88 100 ASN A CA 1
ATOM 820 C C . ASN A 1 100 ? 16.820 -14.396 23.390 1.00 85.88 100 ASN A C 1
ATOM 822 O O . ASN A 1 100 ? 17.750 -13.750 22.900 1.00 85.88 100 ASN A O 1
ATOM 826 N N . LYS A 1 101 ? 15.857 -14.941 22.631 1.00 85.69 101 LYS A N 1
ATOM 827 C CA . LYS A 1 101 ? 15.800 -14.764 21.171 1.00 85.69 101 LYS A CA 1
ATOM 828 C C . LYS A 1 101 ? 15.579 -13.297 20.787 1.00 85.69 101 LYS A C 1
ATOM 830 O O . LYS A 1 101 ? 16.302 -12.793 19.929 1.00 85.69 101 LYS A O 1
ATOM 835 N N . ILE A 1 102 ? 14.665 -12.594 21.459 1.00 82.19 102 ILE A N 1
ATOM 836 C CA . ILE A 1 102 ? 14.409 -11.159 21.241 1.00 82.19 102 ILE A CA 1
ATOM 837 C C . ILE A 1 102 ? 15.680 -10.337 21.490 1.00 82.19 102 ILE A C 1
ATOM 839 O O . ILE A 1 102 ? 16.082 -9.548 20.633 1.00 82.19 102 ILE A O 1
ATOM 843 N N . ASN A 1 103 ? 16.375 -10.581 22.603 1.00 87.75 103 ASN A N 1
ATOM 844 C CA . ASN A 1 103 ? 17.619 -9.880 22.931 1.00 87.75 103 ASN A CA 1
ATOM 845 C C . ASN A 1 103 ? 18.726 -10.148 21.892 1.00 87.75 103 ASN A C 1
ATOM 847 O O . ASN A 1 103 ? 19.471 -9.240 21.510 1.00 87.75 103 ASN A O 1
ATOM 851 N N . GLY A 1 104 ? 18.821 -11.382 21.387 1.00 90.44 104 GLY A N 1
ATOM 852 C CA . GLY A 1 104 ? 19.750 -11.742 20.315 1.00 90.44 104 GLY A CA 1
ATOM 853 C C . GLY A 1 104 ? 19.463 -11.000 19.007 1.00 90.44 104 GLY A C 1
ATOM 854 O O . GLY A 1 104 ? 20.386 -10.487 18.367 1.00 90.44 104 GLY A O 1
ATOM 855 N N . ILE A 1 105 ? 18.186 -10.891 18.634 1.00 85.38 105 ILE A N 1
ATOM 856 C CA . ILE A 1 105 ? 17.743 -10.159 17.442 1.00 85.38 105 ILE A CA 1
ATOM 857 C C . ILE A 1 105 ? 18.042 -8.665 17.587 1.00 85.38 105 ILE A C 1
ATOM 859 O O . ILE A 1 105 ? 18.657 -8.085 16.693 1.00 85.38 105 ILE A O 1
ATOM 863 N N . GLN A 1 106 ? 17.723 -8.054 18.731 1.00 86.81 106 GLN A N 1
ATOM 864 C CA . GLN A 1 106 ? 18.032 -6.645 19.001 1.00 86.81 106 GLN A CA 1
ATOM 865 C C . GLN A 1 106 ? 19.533 -6.346 18.875 1.00 86.81 106 GLN A C 1
ATOM 867 O O . GLN A 1 106 ? 19.930 -5.328 18.302 1.00 86.81 106 GLN A O 1
ATOM 872 N N . LYS A 1 107 ? 20.398 -7.253 19.347 1.00 91.62 107 LYS A N 1
ATOM 873 C CA . LYS A 1 107 ? 21.856 -7.104 19.227 1.00 91.62 107 LYS A CA 1
ATOM 874 C C . LYS A 1 107 ? 22.327 -7.172 17.770 1.00 91.62 107 LYS A C 1
ATOM 876 O O . LYS A 1 107 ? 23.219 -6.412 17.388 1.00 91.62 107 LYS A O 1
ATOM 881 N N . LYS A 1 108 ? 21.730 -8.043 16.948 1.00 91.12 108 LYS A N 1
ATOM 882 C CA . LYS A 1 108 ? 22.007 -8.115 15.501 1.00 91.12 108 LYS A CA 1
ATOM 883 C C . LYS A 1 108 ? 21.531 -6.852 14.772 1.00 91.12 108 LYS A C 1
ATOM 885 O O . LYS A 1 108 ? 22.277 -6.324 13.950 1.00 91.12 108 LYS A O 1
ATOM 890 N N . LEU A 1 109 ? 20.365 -6.322 15.138 1.00 83.81 109 LEU A N 1
ATOM 891 C CA . LEU A 1 109 ? 19.801 -5.082 14.590 1.00 83.81 109 LEU A CA 1
ATOM 892 C C . LEU A 1 109 ? 20.734 -3.885 14.826 1.00 83.81 109 LEU A C 1
ATOM 894 O O . LEU A 1 109 ? 21.126 -3.216 13.875 1.00 83.81 109 LEU A O 1
ATOM 898 N N . ARG A 1 110 ? 21.233 -3.715 16.059 1.00 89.00 110 ARG A N 1
ATOM 899 C CA . ARG A 1 110 ? 22.217 -2.664 16.389 1.00 89.00 110 ARG A CA 1
ATOM 900 C C . ARG A 1 110 ? 23.517 -2.774 15.582 1.00 89.00 110 ARG A C 1
ATOM 902 O O . ARG A 1 110 ? 24.138 -1.761 15.263 1.00 89.00 110 ARG A O 1
ATOM 909 N N . ARG A 1 111 ? 23.974 -3.993 15.262 1.00 89.69 111 ARG A N 1
ATOM 910 C CA . ARG A 1 111 ? 25.174 -4.204 14.425 1.00 89.69 111 ARG A CA 1
ATOM 911 C C . ARG A 1 111 ? 24.917 -3.810 12.971 1.00 89.69 111 ARG A C 1
ATOM 913 O O . ARG A 1 111 ? 25.760 -3.141 12.375 1.00 89.69 111 ARG A O 1
ATOM 920 N N . LEU A 1 112 ? 23.757 -4.178 12.430 1.00 87.19 112 LEU A N 1
ATOM 921 C CA . LEU A 1 112 ? 23.339 -3.800 11.079 1.00 87.19 112 LEU A CA 1
ATOM 922 C C . LEU A 1 112 ? 23.172 -2.285 10.946 1.00 87.19 112 LEU A C 1
ATOM 924 O O . LEU A 1 112 ? 23.709 -1.706 10.008 1.00 87.19 112 LEU A O 1
ATOM 928 N N . GLU A 1 113 ? 22.546 -1.623 11.918 1.00 87.38 113 GLU A N 1
ATOM 929 C CA . GLU A 1 113 ? 22.418 -0.160 11.945 1.00 87.38 113 GLU A CA 1
ATOM 930 C C . GLU A 1 113 ? 23.781 0.542 11.950 1.00 87.38 113 GLU A C 1
ATOM 932 O O . GLU A 1 113 ? 23.992 1.504 11.208 1.00 87.38 113 GLU A O 1
ATOM 937 N N . LYS A 1 114 ? 24.743 0.047 12.742 1.00 89.31 114 LYS A N 1
ATOM 938 C CA . LYS A 1 114 ? 26.118 0.572 12.737 1.00 89.31 114 LYS A CA 1
ATOM 939 C C . LYS A 1 114 ? 26.796 0.380 11.378 1.00 89.31 114 LYS A C 1
ATOM 941 O O . LYS A 1 114 ? 27.457 1.304 10.905 1.00 89.31 114 LYS A O 1
ATOM 946 N N . SER A 1 115 ? 26.626 -0.781 10.743 1.00 86.31 115 SER A N 1
ATOM 947 C CA . SER A 1 115 ? 27.166 -1.044 9.401 1.00 86.31 115 SER A CA 1
ATOM 948 C C . SER A 1 115 ? 26.540 -0.126 8.344 1.00 86.31 115 SER A C 1
ATOM 950 O O . SER A 1 115 ? 27.250 0.455 7.521 1.00 86.31 115 SER A O 1
ATOM 952 N N . PHE A 1 116 ? 25.227 0.098 8.433 1.00 85.81 116 PHE A N 1
ATOM 953 C CA . PHE A 1 116 ? 24.481 0.983 7.543 1.00 85.81 116 PHE A CA 1
ATOM 954 C C . PHE A 1 116 ? 24.918 2.446 7.691 1.00 85.81 116 PHE A C 1
ATOM 956 O O . PHE A 1 116 ? 25.121 3.136 6.694 1.00 85.81 116 PHE A O 1
ATOM 963 N N . ARG A 1 117 ? 25.155 2.919 8.926 1.00 84.38 117 ARG A N 1
ATOM 964 C CA . ARG A 1 117 ? 25.726 4.256 9.173 1.00 84.38 117 ARG A CA 1
ATOM 965 C C . ARG A 1 117 ? 27.117 4.414 8.555 1.00 84.38 117 ARG A C 1
ATOM 967 O O . ARG A 1 117 ? 27.393 5.469 7.988 1.00 84.38 117 ARG A O 1
ATOM 974 N N . LYS A 1 118 ? 27.967 3.381 8.623 1.00 78.81 118 LYS A N 1
ATOM 975 C CA . LYS A 1 118 ? 29.286 3.389 7.965 1.00 78.81 118 LYS A CA 1
ATOM 976 C C . LYS A 1 118 ? 29.149 3.474 6.443 1.00 78.81 118 LYS A C 1
ATOM 978 O O . LYS A 1 118 ? 29.730 4.374 5.851 1.00 78.81 118 LYS A O 1
ATOM 983 N N . HIS A 1 119 ? 28.308 2.635 5.837 1.00 77.12 119 HIS A N 1
ATOM 984 C CA . HIS A 1 119 ? 28.065 2.654 4.388 1.00 77.12 119 HIS A CA 1
ATOM 985 C C . HIS A 1 119 ? 27.468 3.987 3.914 1.00 77.12 119 HIS A C 1
ATOM 987 O O . HIS A 1 119 ? 27.882 4.512 2.886 1.00 77.12 119 HIS A O 1
ATOM 993 N N . LYS A 1 120 ? 26.555 4.595 4.685 1.00 79.56 120 LYS A N 1
ATOM 994 C CA . LYS A 1 120 ? 26.002 5.926 4.386 1.00 79.56 120 LYS A CA 1
ATOM 995 C C . LYS A 1 120 ? 27.085 7.010 4.354 1.00 79.56 120 LYS A C 1
ATOM 997 O O . LYS A 1 120 ? 27.002 7.910 3.521 1.00 79.56 120 LYS A O 1
ATOM 1002 N N . LYS A 1 121 ? 28.089 6.927 5.236 1.00 76.81 121 LYS A N 1
ATOM 1003 C CA . LYS A 1 121 ? 29.236 7.846 5.238 1.00 76.81 121 LYS A CA 1
ATOM 1004 C C . LYS A 1 121 ? 30.089 7.646 3.982 1.00 76.81 121 LYS A C 1
ATOM 1006 O O . LYS A 1 121 ? 30.273 8.600 3.241 1.00 76.81 121 LYS A O 1
ATOM 1011 N N . THR A 1 122 ? 30.444 6.402 3.656 1.00 77.12 122 THR A N 1
ATOM 1012 C CA . THR A 1 122 ? 31.200 6.062 2.438 1.00 77.12 122 THR A CA 1
ATOM 1013 C C . THR A 1 122 ? 30.486 6.513 1.157 1.00 77.12 122 THR A C 1
ATOM 1015 O O . THR A 1 122 ? 31.105 7.102 0.281 1.00 77.12 122 THR A O 1
ATOM 1018 N N . VAL A 1 123 ? 29.166 6.323 1.058 1.00 72.38 123 VAL A N 1
ATOM 1019 C CA . VAL A 1 123 ? 28.365 6.797 -0.087 1.00 72.38 123 VAL A CA 1
ATOM 1020 C C . VAL A 1 123 ? 28.342 8.326 -0.172 1.00 72.38 123 VAL A C 1
ATOM 1022 O O . VAL A 1 123 ? 28.365 8.879 -1.270 1.00 72.38 123 VAL A O 1
ATOM 1025 N N . LYS A 1 124 ? 28.302 9.030 0.967 1.00 72.69 124 LYS A N 1
ATOM 1026 C CA . LYS A 1 124 ? 28.379 10.498 1.002 1.00 72.69 124 LYS A CA 1
ATOM 1027 C C . LYS A 1 124 ? 29.751 10.994 0.536 1.00 72.69 124 LYS A C 1
ATOM 1029 O O . LYS A 1 124 ? 29.808 11.959 -0.222 1.00 72.69 124 LYS A O 1
ATOM 1034 N N . ASP A 1 125 ? 30.817 10.309 0.934 1.00 70.50 125 ASP A N 1
ATOM 1035 C CA . ASP A 1 125 ? 32.190 10.642 0.550 1.00 70.50 125 ASP A CA 1
ATOM 1036 C C . ASP A 1 125 ? 32.420 10.392 -0.956 1.00 70.50 125 ASP A C 1
ATOM 1038 O O . ASP A 1 125 ? 32.956 11.256 -1.649 1.00 70.50 125 ASP A O 1
ATOM 1042 N N . ILE A 1 126 ? 31.882 9.295 -1.508 1.00 66.12 126 ILE A N 1
ATOM 1043 C CA . ILE A 1 126 ? 31.892 9.004 -2.957 1.00 66.12 126 ILE A CA 1
ATOM 1044 C C . ILE A 1 126 ? 31.082 10.048 -3.751 1.00 66.12 126 ILE A C 1
ATOM 1046 O O . ILE A 1 126 ? 31.514 10.494 -4.813 1.00 66.12 126 ILE A O 1
ATOM 1050 N N . LYS A 1 127 ? 29.924 10.494 -3.236 1.00 62.69 127 LYS A N 1
ATOM 1051 C CA . LYS A 1 127 ? 29.117 11.551 -3.878 1.00 62.69 127 LYS A CA 1
ATOM 1052 C C . LYS A 1 127 ? 29.823 12.908 -3.906 1.00 62.69 127 LYS A C 1
ATOM 1054 O O . LYS A 1 127 ? 29.643 13.648 -4.867 1.00 62.69 127 LYS A O 1
ATOM 1059 N N . LYS A 1 128 ? 30.622 13.230 -2.883 1.00 61.44 128 LYS A N 1
ATOM 1060 C CA . LYS A 1 128 ? 31.399 14.477 -2.828 1.00 61.44 128 LYS A CA 1
ATOM 1061 C C . LYS A 1 128 ? 32.545 14.485 -3.849 1.00 61.44 128 LYS A C 1
ATOM 1063 O O . LYS A 1 128 ? 32.855 15.543 -4.379 1.00 61.44 128 LYS A O 1
ATOM 1068 N N . HIS A 1 129 ? 33.124 13.322 -4.152 1.00 58.91 129 HIS A N 1
ATOM 1069 C CA . HIS A 1 129 ? 34.209 13.190 -5.130 1.00 58.91 129 HIS A CA 1
ATOM 1070 C C . HIS A 1 129 ? 33.754 13.213 -6.600 1.00 58.91 129 HIS A C 1
ATOM 1072 O O . HIS A 1 129 ? 34.544 13.599 -7.452 1.00 58.91 129 HIS A O 1
ATOM 1078 N N . ASN A 1 130 ? 32.500 12.853 -6.906 1.00 58.03 130 ASN A N 1
ATOM 1079 C CA . ASN A 1 130 ? 32.053 12.638 -8.294 1.00 58.03 130 ASN A CA 1
ATOM 1080 C C . ASN A 1 130 ? 31.110 13.711 -8.870 1.00 58.03 130 ASN A C 1
ATOM 1082 O O . ASN A 1 130 ? 30.576 13.503 -9.954 1.00 58.03 130 ASN A O 1
ATOM 1086 N N . GLY A 1 131 ? 30.868 14.830 -8.175 1.00 53.12 131 GLY A N 1
ATOM 1087 C CA . GLY A 1 131 ? 30.162 15.992 -8.748 1.00 53.12 131 GLY A CA 1
ATOM 1088 C C . GLY A 1 131 ? 28.776 15.716 -9.357 1.00 53.12 131 GLY A C 1
ATOM 1089 O O . GLY A 1 131 ? 28.313 16.488 -10.189 1.00 53.12 131 GLY A O 1
ATOM 1090 N N . LEU A 1 132 ? 28.102 14.626 -8.974 1.00 48.69 132 LEU A N 1
ATOM 1091 C CA . LEU A 1 132 ? 26.842 14.206 -9.589 1.00 48.69 132 LEU A CA 1
ATOM 1092 C C . LEU A 1 132 ? 25.652 14.818 -8.837 1.00 48.69 132 LEU A C 1
ATOM 1094 O O . LEU A 1 132 ? 25.039 14.200 -7.961 1.00 48.69 132 LEU A O 1
ATOM 1098 N N . VAL A 1 133 ? 25.344 16.067 -9.172 1.00 55.34 133 VAL A N 1
ATOM 1099 C CA . VAL A 1 133 ? 24.014 16.642 -8.959 1.00 55.34 133 VAL A CA 1
ATOM 1100 C C . VAL A 1 133 ? 23.103 16.024 -10.016 1.00 55.34 133 VAL A C 1
ATOM 1102 O O . VAL A 1 133 ? 23.387 16.173 -11.197 1.00 55.34 133 VAL A O 1
ATOM 1105 N N . ASN A 1 134 ? 22.084 15.268 -9.592 1.00 42.84 134 ASN A N 1
ATOM 1106 C CA . ASN A 1 134 ? 20.743 15.236 -10.195 1.00 42.84 134 ASN A CA 1
ATOM 1107 C C . ASN A 1 134 ? 19.796 14.306 -9.407 1.00 42.84 134 ASN A C 1
ATOM 1109 O O . ASN A 1 134 ? 19.977 13.092 -9.320 1.00 42.84 134 ASN A O 1
ATOM 1113 N N . THR A 1 135 ? 18.814 14.950 -8.771 1.00 49.75 135 THR A N 1
ATOM 1114 C CA . THR A 1 135 ? 17.381 14.607 -8.776 1.00 49.75 135 THR A CA 1
ATOM 1115 C C . THR A 1 135 ? 16.997 13.144 -9.022 1.00 49.75 135 THR A C 1
ATOM 1117 O O . THR A 1 135 ? 16.702 12.712 -10.129 1.00 49.75 135 THR A O 1
ATOM 1120 N N . THR A 1 136 ? 16.850 12.393 -7.935 1.00 48.97 136 THR A N 1
ATOM 1121 C CA . THR A 1 136 ? 15.860 11.310 -7.856 1.00 48.97 136 THR A CA 1
ATOM 1122 C C . THR A 1 136 ? 15.385 11.231 -6.407 1.00 48.97 136 THR A C 1
ATOM 1124 O O . THR A 1 136 ? 16.222 11.028 -5.519 1.00 48.97 136 THR A O 1
ATOM 1127 N N . PRO A 1 137 ? 14.085 11.426 -6.110 1.00 43.16 137 PRO A N 1
ATOM 1128 C CA . PRO A 1 137 ? 13.596 11.240 -4.755 1.00 43.16 137 PRO A CA 1
ATOM 1129 C C . PRO A 1 137 ? 13.775 9.767 -4.401 1.00 43.16 137 PRO A C 1
ATOM 1131 O O . PRO A 1 137 ? 13.262 8.868 -5.069 1.00 43.16 137 PRO A O 1
ATOM 1134 N N . SER A 1 138 ? 14.592 9.509 -3.381 1.00 48.97 138 SER A N 1
ATOM 1135 C CA . SER A 1 138 ? 14.844 8.141 -2.945 1.00 48.97 138 SER A CA 1
ATOM 1136 C C . SER A 1 138 ? 13.533 7.524 -2.459 1.00 48.97 138 SER A C 1
ATOM 1138 O O . SER A 1 138 ? 12.735 8.199 -1.812 1.00 48.97 138 SER A O 1
ATOM 1140 N N . ILE A 1 139 ? 13.345 6.226 -2.691 1.00 50.41 139 ILE A N 1
ATOM 1141 C CA . ILE A 1 139 ? 12.203 5.434 -2.200 1.00 50.41 139 ILE A CA 1
ATOM 1142 C C . ILE A 1 139 ? 11.965 5.641 -0.684 1.00 50.41 139 ILE A C 1
ATOM 1144 O O . ILE A 1 139 ? 10.843 5.524 -0.206 1.00 50.41 139 ILE A O 1
ATOM 1148 N N . ILE A 1 140 ? 12.995 6.035 0.073 1.00 50.06 140 ILE A N 1
ATOM 1149 C CA . ILE A 1 140 ? 12.917 6.345 1.508 1.00 50.06 140 ILE A CA 1
ATOM 1150 C C . ILE A 1 140 ? 12.099 7.625 1.783 1.00 50.06 140 ILE A C 1
ATOM 1152 O O . ILE A 1 140 ? 11.338 7.655 2.746 1.00 50.06 140 ILE A O 1
ATOM 1156 N N . GLN A 1 141 ? 12.164 8.641 0.914 1.00 44.59 141 GLN A N 1
ATOM 1157 C CA . GLN A 1 141 ? 11.369 9.873 1.053 1.00 44.59 141 GLN A CA 1
ATOM 1158 C C . GLN A 1 141 ? 9.871 9.634 0.810 1.00 44.59 141 GLN A C 1
ATOM 1160 O O . GLN A 1 141 ? 9.038 10.313 1.402 1.00 44.59 141 GLN A O 1
ATOM 1165 N N . VAL A 1 142 ? 9.516 8.620 0.011 1.00 49.53 142 VAL A N 1
ATOM 1166 C CA . VAL A 1 142 ? 8.113 8.225 -0.214 1.00 49.53 142 VAL A CA 1
ATOM 1167 C C . VAL A 1 142 ? 7.515 7.557 1.033 1.00 49.53 142 VAL A C 1
ATOM 1169 O O . VAL A 1 142 ? 6.343 7.761 1.340 1.00 49.53 142 VAL A O 1
ATOM 1172 N N . PHE A 1 143 ? 8.318 6.813 1.803 1.00 45.69 143 PHE A N 1
ATOM 1173 C CA . PHE A 1 143 ? 7.864 6.181 3.049 1.00 45.69 143 PHE A CA 1
ATOM 1174 C C . PHE A 1 143 ? 7.809 7.149 4.240 1.00 45.69 143 PHE A C 1
ATOM 1176 O O . PHE A 1 143 ? 6.923 7.020 5.085 1.00 45.69 143 PHE A O 1
ATOM 1183 N N . GLU A 1 144 ? 8.701 8.140 4.313 1.00 43.12 144 GLU A N 1
ATOM 1184 C CA . GLU A 1 144 ? 8.654 9.163 5.372 1.00 43.12 144 GLU A CA 1
ATOM 1185 C C . GLU A 1 144 ? 7.461 10.124 5.203 1.00 43.12 144 GLU A C 1
ATOM 1187 O O . GLU A 1 144 ? 6.872 10.537 6.202 1.00 43.12 144 GLU A O 1
ATOM 1192 N N . ALA A 1 145 ? 6.998 10.367 3.969 1.00 42.97 145 ALA A N 1
ATOM 1193 C CA . ALA A 1 145 ? 5.770 11.126 3.705 1.00 42.97 145 ALA A CA 1
ATOM 1194 C C . ALA A 1 145 ? 4.486 10.420 4.195 1.00 42.97 145 ALA A C 1
ATOM 1196 O O . ALA A 1 145 ? 3.493 11.080 4.494 1.00 42.97 145 ALA A O 1
ATOM 1197 N N . GLN A 1 146 ? 4.493 9.087 4.334 1.00 47.84 146 GLN A N 1
ATOM 1198 C CA . GLN A 1 146 ? 3.353 8.343 4.890 1.00 47.84 146 GLN A CA 1
ATOM 1199 C C . GLN A 1 146 ? 3.309 8.359 6.423 1.00 47.84 146 GLN A C 1
ATOM 1201 O O . GLN A 1 146 ? 2.251 8.118 7.001 1.00 47.84 146 GLN A O 1
ATOM 1206 N N . LYS A 1 147 ? 4.429 8.659 7.093 1.00 42.72 147 LYS A N 1
ATOM 1207 C CA . LYS A 1 147 ? 4.522 8.641 8.561 1.00 42.72 147 LYS A CA 1
ATOM 1208 C C . LYS A 1 147 ? 4.113 9.967 9.216 1.00 42.72 147 LYS A C 1
ATOM 1210 O O . LYS A 1 147 ? 3.804 9.973 10.401 1.00 42.72 147 LYS A O 1
ATOM 1215 N N . ASN A 1 148 ? 4.058 11.048 8.435 1.00 41.06 148 ASN A N 1
ATOM 1216 C CA . ASN A 1 148 ? 3.614 12.375 8.876 1.00 41.06 148 ASN A CA 1
ATOM 1217 C C . ASN A 1 148 ? 2.148 12.683 8.535 1.00 41.06 148 ASN A C 1
ATOM 1219 O O . ASN A 1 148 ? 1.713 13.817 8.718 1.00 41.06 148 ASN A O 1
ATOM 1223 N N . ARG A 1 149 ? 1.364 11.707 8.055 1.00 50.25 149 ARG A N 1
ATOM 1224 C CA . ARG A 1 149 ? -0.086 11.896 7.962 1.00 50.25 149 ARG A CA 1
ATOM 1225 C C . ARG A 1 149 ? -0.651 11.904 9.378 1.00 50.25 149 ARG A C 1
ATOM 1227 O O . ARG A 1 149 ? -0.760 10.857 10.017 1.00 50.25 149 ARG A O 1
ATOM 1234 N N . SER A 1 150 ? -0.975 13.103 9.858 1.00 53.34 150 SER A N 1
ATOM 1235 C CA . SER A 1 150 ? -1.941 13.341 10.928 1.00 53.34 150 SER A CA 1
ATOM 1236 C C . SER A 1 150 ? -3.075 12.323 10.816 1.00 53.34 150 SER A C 1
ATOM 1238 O O . SER A 1 150 ? -3.478 11.974 9.704 1.00 53.34 150 SER A O 1
ATOM 1240 N N . ARG A 1 151 ? -3.538 11.788 11.953 1.00 61.47 151 ARG A N 1
ATOM 1241 C CA . ARG A 1 151 ? -4.649 10.823 11.982 1.00 61.47 151 ARG A CA 1
ATOM 1242 C C . ARG A 1 151 ? -5.752 11.304 11.025 1.00 61.47 151 ARG A C 1
ATOM 1244 O O . ARG A 1 151 ? -6.121 12.471 11.144 1.00 61.47 151 ARG A O 1
ATOM 1251 N N . PRO A 1 152 ? -6.232 10.461 10.091 1.00 73.62 152 PRO A N 1
ATOM 1252 C CA . PRO A 1 152 ? -7.264 10.876 9.152 1.00 73.62 152 PRO A CA 1
ATOM 1253 C C . PRO A 1 152 ? -8.464 11.428 9.917 1.00 73.62 152 PRO A C 1
ATOM 1255 O O . PRO A 1 152 ? -8.922 10.802 10.876 1.00 73.62 152 PRO A O 1
ATOM 1258 N N . GLY A 1 153 ? -8.928 12.598 9.502 1.00 73.19 153 GLY A N 1
ATOM 1259 C CA . GLY A 1 153 ? -10.074 13.291 10.049 1.00 73.19 153 GLY A CA 1
ATOM 1260 C C . GLY A 1 153 ? -11.341 12.442 9.965 1.00 73.19 153 GLY A C 1
ATOM 1261 O O . GLY A 1 153 ? -11.603 11.771 8.959 1.00 73.19 153 GLY A O 1
ATOM 1262 N N . GLU A 1 154 ? -12.088 12.415 11.066 1.00 83.56 154 GLU A N 1
ATOM 1263 C CA . GLU A 1 154 ? -13.375 11.729 11.171 1.00 83.56 154 GLU A CA 1
ATOM 1264 C C . GLU A 1 154 ? -14.502 12.552 10.528 1.00 83.56 154 GLU A C 1
ATOM 1266 O O . GLU A 1 154 ? -14.289 13.625 9.970 1.00 83.56 154 GLU A O 1
ATOM 1271 N N . HIS A 1 155 ? -15.733 12.051 10.579 1.00 85.19 155 HIS A N 1
ATOM 1272 C CA . HIS A 1 155 ? -16.879 12.792 10.070 1.00 85.19 155 HIS A CA 1
ATOM 1273 C C . HIS A 1 155 ? -16.974 14.195 10.704 1.00 85.19 155 HIS A C 1
ATOM 1275 O O . HIS A 1 155 ? -16.835 14.346 11.915 1.00 85.19 155 HIS A O 1
ATOM 1281 N N . ASN A 1 156 ? -17.218 15.212 9.872 1.00 87.19 156 ASN A N 1
ATOM 1282 C CA . ASN A 1 156 ? -17.254 16.640 10.210 1.00 87.19 156 ASN A CA 1
ATOM 1283 C C . ASN A 1 156 ? -15.920 17.272 10.635 1.00 87.19 156 ASN A C 1
ATOM 1285 O O . ASN A 1 156 ? -15.909 18.454 10.983 1.00 87.19 156 ASN A O 1
ATOM 1289 N N . SER A 1 157 ? -14.796 16.553 10.569 1.00 87.88 157 SER A N 1
ATOM 1290 C CA . SER A 1 157 ? -13.493 17.184 10.776 1.00 87.88 157 SER A CA 1
ATOM 1291 C C . SER A 1 157 ? -13.187 18.173 9.649 1.00 87.88 157 SER A C 1
ATOM 1293 O O . SER A 1 157 ? -13.527 17.881 8.495 1.00 87.88 157 SER A O 1
ATOM 1295 N N . PRO A 1 158 ? -12.500 19.290 9.940 1.00 88.69 158 PRO A N 1
ATOM 1296 C CA . PRO A 1 158 ? -12.023 20.186 8.900 1.00 88.69 158 PRO A CA 1
ATOM 1297 C C . PRO A 1 158 ? -11.028 19.461 7.988 1.00 88.69 158 PRO A C 1
ATOM 1299 O O . PRO A 1 158 ? -10.234 18.644 8.457 1.00 88.69 158 PRO A O 1
ATOM 1302 N N . CYS A 1 159 ? -11.070 19.753 6.692 1.00 88.62 159 CYS A N 1
ATOM 1303 C CA . CYS A 1 159 ? -10.154 19.182 5.705 1.00 88.62 159 CYS A CA 1
ATOM 1304 C C . CYS A 1 159 ? -9.743 20.235 4.681 1.00 88.62 159 CYS A C 1
ATOM 1306 O O . CYS A 1 159 ? -10.552 21.043 4.257 1.00 88.62 159 CYS A O 1
ATOM 1308 N N . SER A 1 160 ? -8.497 20.229 4.228 1.00 86.56 160 SER A N 1
ATOM 1309 C CA . SER A 1 160 ? -8.100 21.012 3.048 1.00 86.56 160 SER A CA 1
ATOM 1310 C C . SER A 1 160 ? -8.177 20.170 1.778 1.00 86.56 160 SER A C 1
ATOM 1312 O O . SER A 1 160 ? -8.412 20.699 0.697 1.00 86.56 160 SER A O 1
ATOM 1314 N N . THR A 1 161 ? -7.993 18.854 1.908 1.00 84.19 161 THR A N 1
ATOM 1315 C CA . THR A 1 161 ? -7.978 17.891 0.800 1.00 84.19 161 THR A CA 1
ATOM 1316 C C . THR A 1 161 ? -8.610 16.557 1.205 1.00 84.19 161 THR A C 1
ATOM 1318 O O . THR A 1 161 ? -8.634 16.209 2.387 1.00 84.19 161 THR A O 1
ATOM 1321 N N . HIS A 1 162 ? -9.074 15.753 0.236 1.00 82.94 162 HIS A N 1
ATOM 1322 C CA . HIS A 1 162 ? -9.601 14.399 0.497 1.00 82.94 162 HIS A CA 1
ATOM 1323 C C . HIS A 1 162 ? -8.657 13.490 1.279 1.00 82.94 162 HIS A C 1
ATOM 1325 O O . HIS A 1 162 ? -9.112 12.671 2.073 1.00 82.94 162 HIS A O 1
ATOM 1331 N N . ASN A 1 163 ? -7.348 13.629 1.072 1.00 83.44 163 ASN A N 1
ATOM 1332 C CA . ASN A 1 163 ? -6.333 12.824 1.748 1.00 83.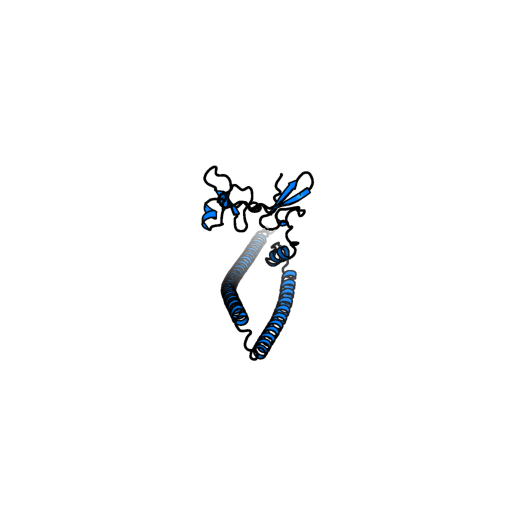44 163 ASN A CA 1
ATOM 1333 C C . ASN A 1 163 ? -6.293 13.000 3.270 1.00 83.44 163 ASN A C 1
ATOM 1335 O O . ASN A 1 163 ? -5.700 12.166 3.959 1.00 83.44 163 ASN A O 1
ATOM 1339 N N . GLU A 1 164 ? -6.869 14.087 3.779 1.00 85.31 164 GLU A N 1
ATOM 1340 C CA . GLU A 1 164 ? -6.977 14.349 5.211 1.00 85.31 164 GLU A CA 1
ATOM 1341 C C . GLU A 1 164 ? -8.170 13.629 5.836 1.00 85.31 164 GLU A C 1
ATOM 1343 O O . GLU A 1 164 ? -8.193 13.482 7.050 1.00 85.31 164 GLU A O 1
ATOM 1348 N N . CYS A 1 165 ? -9.121 13.130 5.043 1.00 86.25 165 CYS A N 1
ATOM 1349 C CA . CYS A 1 165 ? -10.287 12.408 5.532 1.00 86.25 165 CYS A CA 1
ATOM 1350 C C . CYS A 1 165 ? -10.021 10.900 5.671 1.00 86.25 165 CYS A C 1
ATOM 1352 O O . CYS A 1 165 ? -9.212 10.299 4.956 1.00 86.25 165 CYS A O 1
ATOM 1354 N N . LYS A 1 166 ? -10.730 10.252 6.600 1.00 85.50 166 LYS A N 1
ATOM 1355 C CA . LYS A 1 166 ? -10.727 8.788 6.742 1.00 85.50 166 LYS A CA 1
ATOM 1356 C C . LYS A 1 166 ? -11.264 8.110 5.466 1.00 85.50 166 LYS A C 1
ATOM 1358 O O . LYS A 1 166 ? -12.144 8.668 4.816 1.00 85.50 166 LYS A O 1
ATOM 1363 N N . PRO A 1 167 ? -10.808 6.892 5.109 1.00 79.50 167 PRO A N 1
ATOM 1364 C CA . PRO A 1 167 ? -11.412 6.130 4.014 1.00 79.50 167 PRO A CA 1
ATOM 1365 C C . PRO A 1 167 ? -12.948 6.066 4.112 1.00 79.50 167 PRO A C 1
ATOM 1367 O O . PRO A 1 167 ? -13.492 5.938 5.213 1.00 79.50 167 PRO A O 1
ATOM 1370 N N . GLY A 1 168 ? -13.633 6.201 2.972 1.00 79.81 168 GLY A N 1
ATOM 1371 C CA . GLY A 1 168 ? -15.097 6.340 2.898 1.00 79.81 168 GLY A CA 1
ATOM 1372 C C . GLY A 1 168 ? -15.629 7.730 3.282 1.00 79.81 168 GLY A C 1
ATOM 1373 O O . GLY A 1 168 ? -16.828 7.894 3.496 1.00 79.81 168 GLY A O 1
ATOM 1374 N N . HIS A 1 169 ? -14.752 8.728 3.437 1.00 87.88 169 HIS A N 1
ATOM 1375 C CA . HIS A 1 169 ? -15.143 10.121 3.631 1.00 87.88 169 HIS A CA 1
ATOM 1376 C C . HIS A 1 169 ? -14.554 10.999 2.532 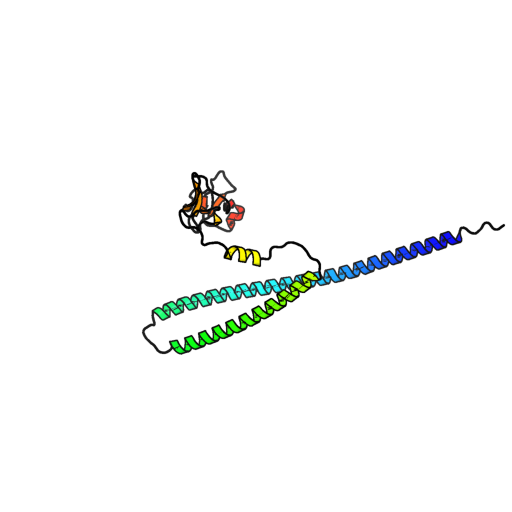1.00 87.88 169 HIS A C 1
ATOM 1378 O O . HIS A 1 169 ? -13.381 10.881 2.170 1.00 87.88 169 HIS A O 1
ATOM 1384 N N . CYS A 1 170 ? -15.369 11.923 2.046 1.00 90.31 170 CYS A N 1
ATOM 1385 C CA . CYS A 1 170 ? -14.992 12.930 1.077 1.00 90.31 170 CYS A CA 1
ATOM 1386 C C . CYS A 1 170 ? -14.941 14.305 1.764 1.00 90.31 170 CYS A C 1
ATOM 1388 O O . CYS A 1 170 ? -15.811 14.639 2.552 1.00 90.31 170 CYS A O 1
ATOM 1390 N N . CYS A 1 171 ? -13.935 15.121 1.472 1.00 91.06 171 CYS A N 1
ATOM 1391 C CA . CYS A 1 171 ? -13.869 16.531 1.799 1.00 91.06 171 CYS A CA 1
ATOM 1392 C C . CYS A 1 171 ? -14.857 17.325 0.933 1.00 91.06 171 CYS A C 1
ATOM 1394 O O . CYS A 1 171 ? -14.750 17.327 -0.293 1.00 91.06 171 CYS A O 1
ATOM 1396 N N . HIS A 1 172 ? -15.830 17.962 1.569 1.00 91.62 172 HIS A N 1
ATOM 1397 C CA . HIS A 1 172 ? -16.844 18.794 0.931 1.00 91.62 172 HIS A CA 1
ATOM 1398 C C . HIS A 1 172 ? -16.663 20.235 1.386 1.00 91.62 172 HIS A C 1
ATOM 1400 O O . HIS A 1 172 ? -16.455 20.480 2.574 1.00 91.62 172 HIS A O 1
ATOM 1406 N N . LYS A 1 173 ? -16.767 21.186 0.464 1.00 88.88 173 LYS A N 1
ATOM 1407 C CA . LYS A 1 173 ? -16.792 22.617 0.753 1.00 88.88 173 LYS A CA 1
ATOM 1408 C C . LYS A 1 173 ? -18.237 23.055 0.933 1.00 88.88 173 LYS A C 1
ATOM 1410 O O . LYS A 1 173 ? -19.005 23.040 -0.026 1.00 88.88 173 LYS A O 1
ATOM 1415 N N . LYS A 1 174 ? -18.589 23.492 2.144 1.00 84.38 174 LYS A N 1
ATOM 1416 C CA . LYS A 1 174 ? -19.934 23.973 2.472 1.00 84.38 174 LYS A CA 1
ATOM 1417 C C . LYS A 1 174 ? -19.884 25.392 3.019 1.00 84.38 174 LYS A C 1
ATOM 1419 O O . LYS A 1 174 ? -19.397 25.609 4.127 1.00 84.38 174 LYS A O 1
ATOM 1424 N N . LYS A 1 175 ? -20.461 26.327 2.254 1.00 73.06 175 LYS A N 1
ATOM 1425 C CA . LYS A 1 175 ? -20.568 27.775 2.520 1.00 73.06 175 LYS A CA 1
ATOM 1426 C C . LYS A 1 175 ? -19.213 28.470 2.746 1.00 73.06 175 LYS A C 1
ATOM 1428 O O . LYS A 1 175 ? -18.817 29.206 1.858 1.00 73.06 175 LYS A O 1
ATOM 1433 N N . ASP A 1 176 ? -18.467 28.142 3.803 1.00 74.56 176 ASP A N 1
ATOM 1434 C CA . ASP A 1 176 ? -17.138 28.706 4.114 1.00 74.56 176 ASP A CA 1
ATOM 1435 C C . ASP A 1 176 ? -16.160 27.712 4.771 1.00 74.56 176 ASP A C 1
ATOM 1437 O O . ASP A 1 176 ? -15.002 28.043 5.020 1.00 74.56 176 ASP A O 1
ATOM 1441 N N . GLU A 1 177 ? -16.585 26.472 5.032 1.00 84.25 177 GLU A N 1
ATOM 1442 C CA . GLU A 1 177 ? -15.752 25.465 5.691 1.00 84.25 177 GLU A CA 1
ATOM 1443 C C . GLU A 1 177 ? -15.722 24.167 4.891 1.00 84.25 177 GLU A C 1
ATOM 1445 O O . GLU A 1 177 ? -16.739 23.684 4.387 1.00 84.25 177 GLU A O 1
ATOM 1450 N N . ASN A 1 178 ? -14.538 23.575 4.816 1.00 89.38 178 ASN A N 1
ATOM 1451 C CA . ASN A 1 178 ? -14.339 22.278 4.199 1.00 89.38 178 ASN A CA 1
ATOM 1452 C C . ASN A 1 178 ? -14.396 21.189 5.274 1.00 89.38 178 ASN A C 1
ATOM 1454 O O . ASN A 1 178 ? -13.649 21.258 6.252 1.00 89.38 178 ASN A O 1
ATOM 1458 N N . LYS A 1 179 ? -15.258 20.182 5.106 1.00 91.31 179 LYS A N 1
ATOM 1459 C CA . LYS A 1 179 ? -15.482 19.122 6.102 1.00 91.31 179 LYS A CA 1
ATOM 1460 C C . LYS A 1 179 ? -15.497 17.732 5.485 1.00 91.31 179 LYS A C 1
ATOM 1462 O O . LYS A 1 179 ? -15.951 17.543 4.361 1.00 91.31 179 LYS A O 1
A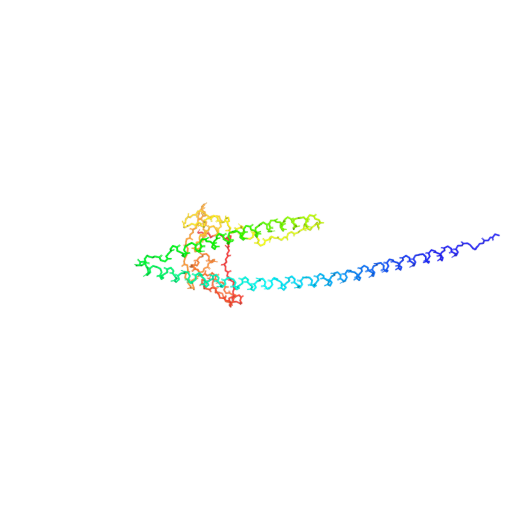TOM 1467 N N . CYS A 1 180 ? -15.050 16.741 6.250 1.00 90.50 180 CYS A N 1
ATOM 1468 C CA . CYS A 1 180 ? -15.130 15.337 5.857 1.00 90.50 180 CYS A CA 1
ATOM 1469 C C . CYS A 1 180 ? -16.565 14.795 6.009 1.00 90.50 180 CYS A C 1
ATOM 1471 O O . CYS A 1 180 ? -17.064 14.570 7.114 1.00 90.50 180 CYS A O 1
ATOM 1473 N N . VAL A 1 181 ? -17.228 14.528 4.891 1.00 90.12 181 VAL A N 1
ATOM 1474 C CA . VAL A 1 181 ? -18.565 13.934 4.800 1.00 90.12 181 VAL A CA 1
ATOM 1475 C C . VAL A 1 181 ? -18.438 12.444 4.514 1.00 90.12 181 VAL A C 1
ATOM 1477 O O . VAL A 1 181 ? -17.668 12.036 3.648 1.00 90.12 181 VAL A O 1
ATOM 1480 N N . LYS A 1 182 ? -19.175 11.615 5.258 1.00 90.25 182 LYS A N 1
ATOM 1481 C CA . LYS A 1 182 ? -19.181 10.166 5.048 1.00 90.25 182 LYS A CA 1
ATOM 1482 C C . LYS A 1 182 ? -20.085 9.819 3.871 1.00 90.25 182 LYS A C 1
ATOM 1484 O O . LYS A 1 182 ? -21.253 10.194 3.868 1.00 90.25 182 LYS A O 1
ATOM 1489 N N . HIS A 1 183 ? -19.564 9.011 2.960 1.00 87.75 183 HIS A N 1
ATOM 1490 C CA . HIS A 1 183 ? -20.331 8.368 1.899 1.00 87.75 183 HIS A CA 1
ATOM 1491 C C . HIS A 1 183 ? -20.159 6.854 1.997 1.00 87.75 183 HIS A C 1
ATOM 1493 O O . HIS A 1 183 ? -19.240 6.349 2.646 1.00 87.75 183 HIS A O 1
ATOM 1499 N N . SER A 1 184 ? -21.092 6.094 1.439 1.00 89.62 184 SER A N 1
ATOM 1500 C CA . SER A 1 184 ? -21.051 4.627 1.485 1.00 89.62 184 SER A CA 1
ATOM 1501 C C . SER A 1 184 ? -21.792 4.043 0.286 1.00 89.62 184 SER A C 1
ATOM 1503 O O . SER A 1 184 ? -22.684 3.214 0.454 1.00 89.62 184 SER A O 1
ATOM 1505 N N . PHE A 1 185 ? -21.453 4.519 -0.917 1.00 93.06 185 PHE A N 1
ATOM 1506 C CA . PHE A 1 185 ? -22.078 4.025 -2.137 1.00 93.06 185 PHE A CA 1
ATOM 1507 C C . PHE A 1 185 ? -21.728 2.558 -2.380 1.00 93.06 185 PHE A C 1
ATOM 1509 O O . PHE A 1 185 ? -20.560 2.153 -2.307 1.00 93.06 185 PHE A O 1
ATOM 1516 N N . LYS A 1 186 ? -22.764 1.768 -2.653 1.00 94.12 186 LYS A N 1
ATOM 1517 C CA . LYS A 1 186 ? -22.687 0.319 -2.850 1.00 94.12 186 LYS A CA 1
ATOM 1518 C C . LYS A 1 186 ? -22.240 -0.024 -4.264 1.00 94.12 186 LYS A C 1
ATOM 1520 O O . LYS A 1 186 ? -22.171 0.818 -5.156 1.00 94.12 186 LYS A O 1
ATOM 1525 N N . ILE A 1 187 ? -21.945 -1.301 -4.486 1.00 94.00 187 ILE A N 1
ATOM 1526 C CA . ILE A 1 187 ? -21.586 -1.794 -5.813 1.00 94.00 187 ILE A CA 1
ATOM 1527 C C . ILE A 1 187 ? -22.671 -1.459 -6.851 1.00 94.00 187 ILE A C 1
ATOM 1529 O O . ILE A 1 187 ? -23.857 -1.679 -6.622 1.00 94.00 187 ILE A O 1
ATOM 1533 N N . GLY A 1 188 ? -22.254 -0.918 -7.995 1.00 92.12 188 GLY A N 1
ATOM 1534 C CA . GLY A 1 188 ? -23.138 -0.497 -9.084 1.00 92.12 188 GLY A CA 1
ATOM 1535 C C . GLY A 1 188 ? -23.749 0.898 -8.925 1.00 92.12 188 GLY A C 1
ATOM 1536 O O . GLY A 1 188 ? -24.304 1.411 -9.895 1.00 92.12 188 GLY A O 1
ATOM 1537 N N . GLU A 1 189 ? -23.620 1.545 -7.764 1.00 93.62 189 GLU A N 1
ATOM 1538 C CA . GLU A 1 189 ? -24.119 2.908 -7.570 1.00 93.62 189 GLU A CA 1
ATOM 1539 C C . GLU A 1 189 ? -23.219 3.940 -8.247 1.00 93.62 189 GLU A C 1
ATOM 1541 O O . GLU A 1 189 ? -21.998 3.778 -8.317 1.00 93.62 189 GLU A O 1
ATOM 1546 N N . GLY A 1 190 ? -23.835 5.010 -8.752 1.00 92.81 190 GLY A N 1
ATOM 1547 C CA . GLY A 1 190 ? -23.131 6.101 -9.412 1.00 92.81 190 GLY A CA 1
ATOM 1548 C C . GLY A 1 190 ? -22.227 6.861 -8.445 1.00 92.81 190 GLY A C 1
ATOM 1549 O O . GLY A 1 190 ? -22.627 7.173 -7.330 1.00 92.81 190 GLY A O 1
ATOM 1550 N N . CYS A 1 191 ? -21.015 7.185 -8.884 1.00 91.88 191 CYS A N 1
ATOM 1551 C CA . CYS A 1 191 ? -20.024 7.873 -8.064 1.00 91.88 191 CYS A CA 1
ATOM 1552 C C . CYS A 1 191 ? -19.279 8.935 -8.867 1.00 91.88 191 CYS A C 1
ATOM 1554 O O . CYS A 1 191 ? -19.141 8.850 -10.090 1.00 91.88 191 CYS A O 1
ATOM 1556 N N . GLU A 1 192 ? -18.752 9.928 -8.161 1.00 89.06 192 GLU A N 1
ATOM 1557 C CA . GLU A 1 192 ? -17.892 10.948 -8.755 1.00 89.06 192 GLU A CA 1
ATOM 1558 C C . GLU A 1 192 ? -16.410 10.661 -8.500 1.00 89.06 192 GLU A C 1
ATOM 1560 O O . GLU A 1 192 ? -15.604 10.799 -9.427 1.00 89.06 192 GLU A O 1
ATOM 1565 N N . ASP A 1 193 ? -16.073 10.182 -7.296 1.00 90.56 193 ASP A N 1
ATOM 1566 C CA . ASP A 1 193 ? -14.726 9.760 -6.901 1.00 90.56 193 ASP A CA 1
ATOM 1567 C C . ASP A 1 193 ? -14.764 8.538 -5.957 1.00 90.56 193 ASP A C 1
ATOM 1569 O O . ASP A 1 193 ? -15.797 8.200 -5.375 1.00 90.56 193 ASP A O 1
ATOM 1573 N N . SER A 1 194 ? -13.633 7.841 -5.801 1.00 91.00 194 SER A N 1
ATOM 1574 C CA . SER A 1 194 ? -13.529 6.617 -4.989 1.00 91.00 194 SER A CA 1
ATOM 1575 C C . SER A 1 194 ? -13.798 6.836 -3.502 1.00 91.00 194 SER A C 1
ATOM 1577 O O . SER A 1 194 ? -14.171 5.884 -2.826 1.00 91.00 194 SER A O 1
ATOM 1579 N N . CYS A 1 195 ? -13.635 8.055 -2.976 1.00 88.38 195 CYS A N 1
ATOM 1580 C CA . CYS A 1 195 ? -13.964 8.333 -1.575 1.00 88.38 195 CYS A CA 1
ATOM 1581 C C . CYS A 1 195 ? -15.468 8.202 -1.284 1.00 88.38 195 CYS A C 1
ATOM 1583 O O . CYS A 1 195 ? -15.834 8.024 -0.123 1.00 88.38 195 CYS A O 1
ATOM 1585 N N . SER A 1 196 ? -16.318 8.280 -2.317 1.00 90.75 196 SER A N 1
ATOM 1586 C CA . SER A 1 196 ? -17.770 8.176 -2.181 1.00 90.75 196 SER A CA 1
ATOM 1587 C C . SER A 1 196 ? -18.247 6.728 -1.992 1.00 90.75 196 SER A C 1
ATOM 1589 O O . SER A 1 196 ? -19.344 6.480 -1.496 1.00 90.75 196 SER A O 1
ATOM 1591 N N . CYS A 1 197 ? -17.425 5.758 -2.394 1.00 91.69 197 CYS A N 1
ATOM 1592 C CA . CYS A 1 197 ? -17.762 4.342 -2.344 1.00 91.69 197 CYS A CA 1
ATOM 1593 C C . CYS A 1 197 ? -17.514 3.730 -0.955 1.00 91.69 197 CYS A C 1
ATOM 1595 O O . CYS A 1 197 ? -16.723 4.237 -0.156 1.00 91.69 197 CYS A O 1
ATOM 1597 N N . GLU A 1 198 ? -18.175 2.605 -0.676 1.00 90.44 198 GLU A N 1
ATOM 1598 C CA . GLU A 1 198 ? -17.923 1.811 0.527 1.00 90.44 198 GLU A CA 1
ATOM 1599 C C . GLU A 1 198 ? -16.456 1.348 0.619 1.00 90.44 198 GLU A C 1
ATOM 1601 O O . GLU A 1 198 ? -15.723 1.263 -0.370 1.00 90.44 198 GLU A O 1
ATOM 1606 N N . THR A 1 199 ? -16.014 1.042 1.841 1.00 78.12 199 THR A N 1
ATOM 1607 C CA . THR A 1 199 ? -14.659 0.540 2.091 1.00 78.12 199 THR A CA 1
ATOM 1608 C C . THR A 1 199 ? -14.425 -0.699 1.218 1.00 78.12 199 THR A C 1
ATOM 1610 O O . THR A 1 199 ? -15.234 -1.617 1.257 1.00 78.12 199 THR A O 1
ATOM 1613 N N . HIS A 1 200 ? -13.327 -0.718 0.449 1.00 85.94 200 HIS A N 1
ATOM 1614 C CA . HIS A 1 200 ? -12.952 -1.749 -0.547 1.00 85.94 200 HIS A CA 1
ATOM 1615 C C . HIS A 1 200 ? -13.539 -1.602 -1.961 1.00 85.94 200 HIS A C 1
ATOM 1617 O O . HIS A 1 200 ? -13.139 -2.352 -2.854 1.00 85.94 200 HIS A O 1
ATOM 1623 N N . LEU A 1 201 ? -14.406 -0.619 -2.200 1.00 91.75 201 LEU A N 1
ATOM 1624 C CA . LEU A 1 201 ? -14.889 -0.284 -3.537 1.00 91.75 201 LEU A CA 1
ATOM 1625 C C . LEU A 1 201 ? -14.142 0.922 -4.118 1.00 91.75 201 LEU A C 1
ATOM 1627 O O . LEU A 1 201 ? -13.596 1.763 -3.403 1.00 91.75 201 LEU A O 1
ATOM 1631 N N . HIS A 1 202 ? -14.129 1.000 -5.445 1.00 92.94 202 HIS A N 1
ATOM 1632 C CA . HIS A 1 202 ? -13.492 2.065 -6.207 1.00 92.94 202 HIS A CA 1
ATOM 1633 C C . HIS A 1 202 ? -14.452 2.622 -7.250 1.00 92.94 202 HIS A C 1
ATOM 1635 O O . HIS A 1 202 ? -15.209 1.877 -7.875 1.00 92.94 202 HIS A O 1
ATOM 1641 N N . CYS A 1 203 ? -14.384 3.932 -7.475 1.00 93.00 203 CYS A N 1
ATOM 1642 C CA . CYS A 1 203 ? -15.201 4.586 -8.481 1.00 93.00 203 CYS A CA 1
ATOM 1643 C C . CYS A 1 203 ? -14.602 4.356 -9.869 1.00 93.00 203 CYS A C 1
ATOM 1645 O O . CYS A 1 203 ? -13.527 4.870 -10.184 1.00 93.00 203 CYS A O 1
ATOM 1647 N N . PHE A 1 204 ? -15.274 3.570 -10.703 1.00 95.00 204 PHE A N 1
ATOM 1648 C CA . PHE A 1 204 ? -14.789 3.169 -12.016 1.00 95.00 204 PHE A CA 1
ATOM 1649 C C . PHE A 1 204 ? -15.595 3.827 -13.127 1.00 95.00 204 PHE A C 1
ATOM 1651 O O . PHE A 1 204 ? -16.823 3.762 -13.149 1.00 95.00 204 PHE A O 1
ATOM 1658 N N . LYS A 1 205 ? -14.891 4.412 -14.097 1.00 94.00 205 LYS A N 1
ATOM 1659 C CA . LYS A 1 205 ? -15.475 4.943 -15.326 1.00 94.00 205 LYS A CA 1
ATOM 1660 C C . LYS A 1 205 ? -15.078 4.057 -16.514 1.00 94.00 205 LYS A C 1
ATOM 1662 O O . LYS A 1 205 ? -13.901 4.071 -16.889 1.00 94.00 205 LYS A O 1
ATOM 1667 N N . PRO A 1 206 ? -16.020 3.320 -17.127 1.00 91.75 206 PRO A N 1
ATOM 1668 C CA . PRO A 1 206 ? -15.753 2.560 -18.344 1.00 91.75 206 PRO A CA 1
ATOM 1669 C C . PRO A 1 206 ? -15.316 3.471 -19.498 1.00 91.75 206 PRO A C 1
ATOM 1671 O O . PRO A 1 206 ? -15.808 4.590 -19.631 1.00 91.75 206 PRO A O 1
ATOM 1674 N N . ILE A 1 207 ? -14.414 2.983 -20.354 1.00 86.81 207 ILE A N 1
ATOM 1675 C CA . ILE A 1 207 ? -14.038 3.668 -21.607 1.00 86.81 207 ILE A CA 1
ATOM 1676 C C . ILE A 1 207 ? -15.142 3.510 -22.660 1.00 86.81 207 ILE A C 1
ATOM 1678 O O . ILE A 1 207 ? -15.364 4.405 -23.471 1.00 86.81 207 ILE A O 1
ATOM 1682 N N . LYS A 1 208 ? -15.824 2.358 -22.668 1.00 81.50 208 LYS A N 1
ATOM 1683 C CA . LYS A 1 208 ? -16.842 2.027 -23.669 1.00 81.50 208 LYS A CA 1
ATOM 1684 C C . LYS A 1 208 ? -18.244 2.332 -23.142 1.00 81.50 208 LYS A C 1
ATOM 1686 O O . LYS A 1 208 ? -18.642 1.808 -22.104 1.00 81.50 208 LYS A O 1
ATOM 1691 N N . GLY A 1 209 ? -18.991 3.119 -23.916 1.00 70.31 209 GLY A N 1
ATOM 1692 C CA . GLY A 1 209 ? -20.371 3.510 -23.631 1.00 70.31 209 GLY A CA 1
ATOM 1693 C C . GLY A 1 209 ? -20.482 4.819 -22.848 1.00 70.31 209 GLY A C 1
ATOM 1694 O O . GLY A 1 209 ? -19.572 5.211 -22.122 1.00 70.31 209 GLY A O 1
ATOM 1695 N N . ASN A 1 210 ? -21.625 5.498 -22.975 1.00 76.69 210 ASN A N 1
ATOM 1696 C CA . ASN A 1 210 ? -21.952 6.708 -22.210 1.00 76.69 210 ASN A CA 1
ATOM 1697 C C . ASN A 1 210 ? -22.435 6.350 -20.789 1.00 76.69 210 ASN A C 1
ATOM 1699 O O . ASN A 1 210 ? -23.486 6.792 -20.329 1.00 76.69 210 ASN A O 1
ATOM 1703 N N . ILE A 1 211 ? -21.705 5.451 -20.129 1.00 82.88 211 ILE A N 1
ATOM 1704 C CA . ILE A 1 211 ? -22.055 4.924 -18.813 1.00 82.88 211 ILE A CA 1
ATOM 1705 C C . ILE A 1 211 ? -21.409 5.832 -17.765 1.00 82.88 211 ILE A C 1
ATOM 1707 O O . ILE A 1 211 ? -20.211 6.130 -17.827 1.00 82.88 211 ILE A O 1
ATOM 1711 N N . LYS A 1 212 ? -22.212 6.298 -16.802 1.00 90.50 212 LYS A N 1
ATOM 1712 C CA . LYS A 1 212 ? -21.719 7.085 -15.665 1.00 90.50 212 LYS A CA 1
ATOM 1713 C C . LYS A 1 212 ? -20.753 6.244 -14.824 1.00 90.50 212 LYS A C 1
ATOM 1715 O O . LYS A 1 212 ? -20.816 5.018 -14.832 1.00 90.50 212 LYS A O 1
ATOM 1720 N N . ALA A 1 213 ? -19.834 6.905 -14.125 1.00 93.19 213 ALA A N 1
ATOM 1721 C CA . ALA A 1 213 ? -18.919 6.197 -13.240 1.00 93.19 213 ALA A CA 1
ATOM 1722 C C . ALA A 1 213 ? -19.700 5.553 -12.085 1.00 93.19 213 ALA A C 1
ATOM 1724 O O . ALA A 1 213 ? -20.679 6.135 -11.618 1.00 93.19 213 ALA A O 1
ATOM 1725 N N . TYR A 1 214 ? -19.286 4.360 -11.664 1.00 94.88 214 TYR A N 1
ATOM 1726 C CA . TYR A 1 214 ? -19.967 3.596 -10.620 1.00 94.88 214 TYR A CA 1
ATOM 1727 C C . TYR A 1 214 ? -18.987 2.862 -9.703 1.00 94.88 214 TYR A C 1
ATOM 1729 O O . TYR A 1 214 ? -17.852 2.564 -10.088 1.00 94.88 214 TYR A O 1
ATOM 1737 N N . CYS A 1 215 ? -19.421 2.568 -8.482 1.00 94.69 215 CYS A N 1
ATOM 1738 C CA . CYS A 1 215 ? -18.614 1.861 -7.496 1.00 94.69 215 CYS A CA 1
ATOM 1739 C C . CYS A 1 215 ? -18.505 0.373 -7.844 1.00 94.69 215 CYS A C 1
ATOM 1741 O O . CYS A 1 215 ? -19.506 -0.307 -8.073 1.00 94.69 215 CYS A O 1
ATOM 1743 N N . LYS A 1 216 ? -17.285 -0.163 -7.863 1.00 94.75 216 LYS A N 1
ATOM 1744 C CA . LYS A 1 216 ? -17.024 -1.595 -8.056 1.00 94.75 216 LYS A CA 1
ATOM 1745 C C . LYS A 1 216 ? -15.752 -2.043 -7.353 1.00 94.75 216 LYS A C 1
ATOM 1747 O O . LYS A 1 216 ? -14.890 -1.231 -7.025 1.00 94.75 216 LYS A O 1
ATOM 1752 N N . GLU A 1 217 ? -15.613 -3.349 -7.177 1.00 93.44 217 GLU A N 1
ATOM 1753 C CA . GLU A 1 217 ? -14.349 -3.950 -6.756 1.00 93.44 217 GLU A CA 1
ATOM 1754 C C . GLU A 1 217 ? -13.307 -3.852 -7.867 1.00 93.44 217 GLU A C 1
ATOM 1756 O O . GLU A 1 217 ? -13.620 -4.035 -9.050 1.00 93.44 217 GLU A O 1
ATOM 1761 N N . ALA A 1 218 ? -12.060 -3.586 -7.482 1.00 90.75 218 ALA A N 1
ATOM 1762 C CA . ALA A 1 218 ? -10.980 -3.503 -8.446 1.00 90.75 218 ALA A CA 1
ATOM 1763 C C . ALA A 1 218 ? -10.600 -4.887 -8.984 1.00 90.75 218 ALA A C 1
ATOM 1765 O O . ALA A 1 218 ? -10.384 -5.827 -8.216 1.00 90.75 218 ALA A O 1
ATOM 1766 N N . ARG A 1 219 ? -10.472 -5.008 -10.308 1.00 91.69 219 ARG A N 1
ATOM 1767 C CA . ARG A 1 219 ? -10.057 -6.244 -10.979 1.00 91.69 219 ARG A CA 1
ATOM 1768 C C . ARG A 1 219 ? -8.923 -5.988 -11.966 1.00 91.69 219 ARG A C 1
ATOM 1770 O O . ARG A 1 219 ? -8.750 -4.885 -12.471 1.00 91.69 219 ARG A O 1
ATOM 1777 N N . ALA A 1 220 ? -8.128 -7.019 -12.247 1.00 87.00 220 ALA A N 1
ATOM 1778 C CA . ALA A 1 220 ? -6.960 -6.896 -13.123 1.00 87.00 220 ALA A CA 1
ATOM 1779 C C . ALA A 1 220 ? -7.327 -6.547 -14.580 1.00 87.00 220 ALA A C 1
ATOM 1781 O O . ALA A 1 220 ? -6.561 -5.878 -15.269 1.00 87.00 220 ALA A O 1
ATOM 1782 N N . ASP A 1 221 ? -8.505 -6.967 -15.042 1.00 87.94 221 ASP A N 1
ATOM 1783 C CA . ASP A 1 221 ? -9.031 -6.695 -16.382 1.00 87.94 221 ASP A CA 1
ATOM 1784 C C . ASP A 1 221 ? -9.537 -5.254 -16.562 1.00 87.94 221 ASP A C 1
ATOM 1786 O O . ASP A 1 221 ? -9.758 -4.814 -17.694 1.00 87.94 221 ASP A O 1
ATOM 1790 N N . ASP A 1 222 ? -9.676 -4.493 -15.475 1.00 87.69 222 ASP A N 1
ATOM 1791 C CA . ASP A 1 222 ? -10.206 -3.131 -15.517 1.00 87.69 222 ASP A CA 1
ATOM 1792 C C . ASP A 1 222 ? -9.264 -2.133 -16.187 1.00 87.69 222 ASP A C 1
ATOM 1794 O O . ASP A 1 222 ? -9.747 -1.189 -16.811 1.00 87.69 222 ASP A O 1
ATOM 1798 N N . PHE A 1 223 ? -7.950 -2.385 -16.167 1.00 81.38 223 PHE A N 1
ATOM 1799 C CA . PHE A 1 223 ? -6.953 -1.554 -16.855 1.00 81.38 223 PHE A CA 1
ATOM 1800 C C . PHE A 1 223 ? -7.238 -1.407 -18.361 1.00 81.38 223 PHE A C 1
ATOM 1802 O O . PHE A 1 223 ? -6.942 -0.375 -18.954 1.00 81.38 223 PHE A O 1
ATOM 1809 N N . MET A 1 224 ? -7.855 -2.419 -18.980 1.00 85.94 224 MET A N 1
ATOM 1810 C CA . MET A 1 224 ? -8.207 -2.402 -20.405 1.00 85.94 224 MET A CA 1
ATOM 1811 C C . MET A 1 224 ? -9.624 -1.871 -20.670 1.00 85.94 224 MET A C 1
ATOM 1813 O O . MET A 1 224 ? -10.002 -1.663 -21.823 1.00 85.94 224 MET A O 1
ATOM 1817 N N . ARG A 1 225 ? -10.445 -1.708 -19.626 1.00 85.94 225 ARG A N 1
ATOM 1818 C CA . ARG A 1 225 ? -11.893 -1.457 -19.744 1.00 85.94 225 ARG A CA 1
ATOM 1819 C C . ARG A 1 225 ? -12.314 -0.075 -19.262 1.00 85.94 225 ARG A C 1
ATOM 1821 O O . ARG A 1 225 ? -13.398 0.379 -19.630 1.00 85.94 225 ARG A O 1
ATOM 1828 N N . GLY A 1 226 ? -11.495 0.597 -18.461 1.00 89.38 226 GLY A N 1
ATOM 1829 C CA . GLY A 1 226 ? -11.839 1.887 -17.882 1.00 89.38 226 GLY A CA 1
ATOM 1830 C C . GLY A 1 226 ? -10.743 2.474 -17.011 1.00 89.38 226 GLY A C 1
ATOM 1831 O O . GLY A 1 226 ? -9.637 1.952 -16.931 1.00 89.38 226 GLY A O 1
ATOM 1832 N N . ASN A 1 227 ? -11.086 3.565 -16.335 1.00 91.12 227 ASN A N 1
ATOM 1833 C CA . ASN A 1 227 ? -10.205 4.255 -15.404 1.00 91.12 227 ASN A CA 1
ATOM 1834 C C . ASN A 1 227 ? -10.880 4.375 -14.039 1.00 91.12 227 ASN A C 1
ATOM 1836 O O . ASN A 1 227 ? -12.067 4.702 -13.955 1.00 91.12 227 ASN A O 1
ATOM 1840 N N . TYR A 1 228 ? -10.113 4.177 -12.970 1.00 91.62 228 TYR A N 1
ATOM 1841 C CA . TYR A 1 228 ? -10.574 4.512 -11.627 1.00 91.62 228 TYR A CA 1
ATOM 1842 C C . TYR A 1 228 ? -10.386 6.000 -11.362 1.00 91.62 228 TYR A C 1
ATOM 1844 O O . TYR A 1 228 ? -9.329 6.568 -11.639 1.00 91.62 228 TYR A O 1
ATOM 1852 N N . ARG A 1 229 ? -11.413 6.626 -10.798 1.00 89.31 229 ARG A N 1
ATOM 1853 C CA . ARG A 1 229 ? -11.349 7.994 -10.297 1.00 89.31 229 ARG A CA 1
ATOM 1854 C C . ARG A 1 229 ? -10.877 7.942 -8.856 1.00 89.31 229 ARG A C 1
ATOM 1856 O O . ARG A 1 229 ? -11.497 7.270 -8.038 1.00 89.31 229 ARG A O 1
ATOM 1863 N N . ASN A 1 230 ? -9.728 8.553 -8.597 1.00 84.56 230 ASN A N 1
ATOM 1864 C CA . ASN A 1 230 ? -9.155 8.681 -7.263 1.00 84.56 230 ASN A CA 1
ATOM 1865 C C . ASN A 1 230 ? -8.390 10.003 -7.185 1.00 84.56 230 ASN A C 1
ATOM 1867 O O . ASN A 1 230 ? -7.157 10.020 -7.275 1.00 84.56 230 ASN A O 1
ATOM 1871 N N . ASN A 1 231 ? -9.114 11.120 -7.113 1.00 82.94 231 ASN A N 1
ATOM 1872 C CA . ASN A 1 231 ? -8.500 12.435 -7.041 1.00 82.94 231 ASN A CA 1
ATOM 1873 C C . ASN A 1 231 ? -8.296 12.850 -5.582 1.00 82.94 231 ASN A C 1
ATOM 1875 O O . ASN A 1 231 ? -9.121 13.502 -4.947 1.00 82.94 231 ASN A O 1
ATOM 1879 N N . GLN A 1 232 ? -7.111 12.517 -5.088 1.00 73.75 232 GLN A N 1
ATOM 1880 C CA . GLN A 1 232 ? -6.653 12.779 -3.728 1.00 73.75 232 GLN A CA 1
ATOM 1881 C C . GLN A 1 232 ? -6.643 14.257 -3.301 1.00 73.75 232 GLN A C 1
ATOM 1883 O O . GLN A 1 232 ? -6.607 14.547 -2.103 1.00 73.75 232 GLN A O 1
ATOM 1888 N N . THR A 1 233 ? -6.651 15.184 -4.260 1.00 76.38 233 THR A N 1
ATOM 1889 C CA . THR A 1 233 ? -6.662 16.633 -4.014 1.00 76.38 233 THR A CA 1
ATOM 1890 C C . THR A 1 233 ? -7.993 17.284 -4.370 1.00 76.38 233 THR A C 1
ATOM 1892 O O . THR A 1 233 ? -8.079 18.507 -4.336 1.00 76.38 233 THR A O 1
ATOM 1895 N N . SER A 1 234 ? -9.012 16.509 -4.758 1.00 78.06 234 SER A N 1
ATOM 1896 C CA . SER A 1 234 ? -10.326 17.090 -5.039 1.00 78.06 234 SER A CA 1
ATOM 1897 C C . SER A 1 234 ? -11.010 17.600 -3.760 1.00 78.06 234 SER A C 1
ATOM 1899 O O . SER A 1 234 ? -10.552 17.352 -2.637 1.00 78.06 234 SER A O 1
ATOM 1901 N N . ILE A 1 235 ? -12.046 18.409 -3.957 1.00 79.69 235 ILE A N 1
ATOM 1902 C CA . ILE A 1 235 ? -12.971 18.888 -2.933 1.00 79.69 235 ILE A CA 1
ATOM 1903 C C . ILE A 1 235 ? -14.336 18.900 -3.619 1.00 79.69 235 ILE A C 1
ATOM 1905 O O . ILE A 1 235 ? -14.460 19.491 -4.695 1.00 79.69 235 ILE A O 1
ATOM 1909 N N . PHE A 1 236 ? -15.342 18.256 -3.032 1.00 82.38 236 PHE A N 1
ATOM 1910 C CA . PHE A 1 236 ? -16.704 18.327 -3.565 1.00 82.38 236 PHE A CA 1
ATOM 1911 C C . PHE A 1 236 ? -17.351 19.644 -3.178 1.00 82.38 236 PHE A C 1
ATOM 1913 O O . PHE A 1 236 ? -17.146 20.146 -2.074 1.00 82.38 236 PHE A O 1
ATOM 1920 N N . LEU A 1 237 ? -18.131 20.203 -4.091 1.00 78.44 237 LEU A N 1
ATOM 1921 C CA . LEU A 1 237 ? -19.004 21.326 -3.792 1.00 78.44 237 LEU A CA 1
ATOM 1922 C C . LEU A 1 237 ? -20.372 20.741 -3.437 1.00 78.44 237 LEU A C 1
ATOM 1924 O O . LEU A 1 237 ? -20.921 19.987 -4.240 1.00 78.44 237 LEU A O 1
ATOM 1928 N N . ASP A 1 238 ? -20.857 21.052 -2.235 1.00 64.88 238 ASP A N 1
ATOM 1929 C CA . ASP A 1 238 ? -22.247 20.786 -1.832 1.00 64.88 238 ASP A CA 1
ATOM 1930 C C . ASP A 1 238 ? -23.198 21.856 -2.379 1.00 64.88 238 ASP A C 1
ATOM 1932 O O . ASP A 1 238 ? -22.818 23.054 -2.352 1.00 64.88 238 ASP A O 1
#

Sequence (238 aa):
MNENLPLYDRILGDMRATSFLLVSLLLLFVNGKERQKSLKSLKTQLNQIKDDIELKLSRLKSLRNEIRTLNQELKLNNEKEMLRNVTISESKGFKKRIRNKINGIQKKLRRLEKSFRKHKKTVKDIKKHNGLVNTTPSIIQVFEAQKNRSRPGEHNSPCSTHNECKPGHCCHKKKDENKCVKHSFKIGEGCEDSCSCETHLHCFKPIKGNIKAYCKEARADDFMRGNYRNNQTSIFLD

Foldseek 3Di:
DDDPPPPPVVVVVVVVVVVVVVVVVVVVVVVVVVVVVVVVVVVVVVVVVVVVVVVVVVVVVVVVVVVVVVVVVVVVVVVVVVVVPPDDDPVPVVVVVVVVVVVVVVVVVVVVVVVVVVVVVVVVVVCVVPVDDDDDPPPVNVVVVVVPLDDQDEFFDFDQWQLSHDQQWAFADDPHTTTTHGADFEFFAADDFQSNHHPQWFFWDFPDDPDGTGTDHDDPCSVVTTDTHHDRGDYHYD

pLDDT: mean 76.12, std 15.93, range [38.62, 95.0]

Radius of gyration: 34.36 Å; chains: 1; bounding box: 96×62×92 Å